Protein AF-A0A7K0C6Z6-F1 (afdb_monomer)

Foldseek 3Di:
DAPQPPDPDDADDDPDPDDGDRHNDPVSVVVVVVVVVVVVCCVVVVVVVVVVVCVVVDDPVVVVVVVVVVVVVVVVVVVVVVVVVVVVVVVVVVVVVVVVVVVVVVVVVVVVVVVVVVVVVVVVVVVVVVVVVVVVVVVVVVVVVVVVVVVVVVVVVVVVVVVVVVVVVVVVVVVVVVVVVVVVVVVVVVVVVVVVVVVVVVVVVVVVVVVVVVVVVVVVVVVVVVVVVVVVVVVVVVVVVVVVVVVVVVVVVVVVVVVVVVVVVVVVVVVVVVVVVVVVVVVVV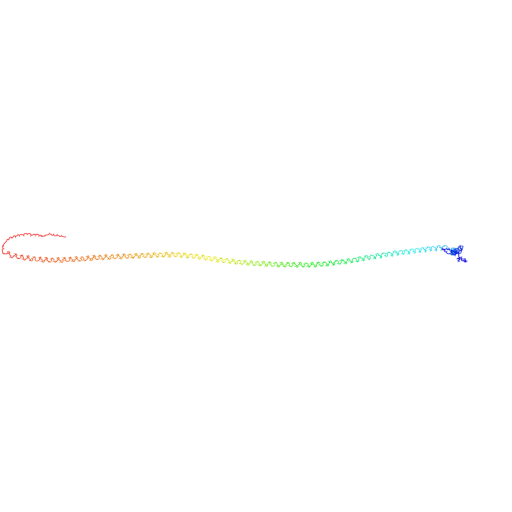VVVVVVVVVVVVVVVVVVVVVVVVVVVVVVVVVVVVVVVVPDDDDDDDDDDDDDDDDDDDD

Secondary structure (DSSP, 8-state):
--SSTT--PPPPP--SSSPPPSSSSHHHHHHHHHHHHHHHHHHHHHHHHHHHHHHTTS-HHHHHHHHHHHHHHHHHHHHHHHHHHHHHHHHHHHHHHHHHHHHHHHHHHHHHHHHHHHHHHHHHHHHHHHHHHHHHHHHHHHHHHHHHHHHHHHHHHHHHHHHHHHHHHHHHHHHHHHHHHHHHHHHHHHHHHHHHHHHHHHHHHHHHHHHHHHHHHHHHHHHHHHHHHHHHHHHHHHHHHHHHHHHHHHHHHHHHHHHHHHHHHHHHHHHHHHHHHHHHHHHHHHHHHHHHHHHHHHHHHHHHHHHHHHHHHHHHHHHHHHHHTTS-------------------

Sequence (346 aa):
MCALEGCALPLPQVEGRGRRPKYCSKAHADQASRDRRSADALTIEEPLARAEALARTLPLAAVADQLAQLREFLAAAQEGALGRVQRAEAETVAARQGAADAEARAEAADRARRQAEQAAADAVAARQAAQAEAERAIADAAQTRTDCAALIEVHQQVRDAAREAQAHAEAARDAKTAELREAHRAHAEETARHQAAADRQAERMEGLRAELTHMAAALSAAREALATAQGETRAERTRAQAAEQALEQTRRDEQSAVARADELSAQLAALQAAADRERSESAAALAAQQALRARLEEDLAAARADAAAQRERAARADAALAEAERAGTPAAEEGGSAREEDRNGQ

Organism: NCBI:txid2585200

Radius of gyration: 134.24 Å; Cα contacts (8 Å, |Δi|>4): 40; chains: 1; bounding box: 260×52×338 Å

Mean predicted aligned error: 19.53 Å

pLDDT: mean 82.76, std 17.35, range [28.94, 98.62]

Solvent-accessible surface area (backbone atoms only — not comparable to full-atom values): 19077 Å² total; per-residue (Å²): 94,22,74,37,90,93,44,84,48,65,44,69,88,74,93,71,100,65,86,79,72,59,36,52,43,70,70,44,46,52,47,49,50,47,53,48,49,50,52,54,42,50,71,48,48,53,58,46,52,52,48,52,59,46,59,76,73,49,65,73,67,62,56,55,52,50,51,50,51,50,51,50,49,51,49,52,50,49,52,52,48,49,55,48,50,54,47,53,50,51,51,49,50,51,51,52,50,52,48,53,54,49,50,54,50,49,54,50,50,51,50,50,49,54,50,51,54,50,53,50,52,52,51,50,51,50,50,52,52,52,49,56,49,51,54,48,52,51,50,52,52,53,48,50,51,52,53,51,50,52,53,50,49,53,51,48,53,53,52,50,53,50,50,51,52,48,52,51,50,51,52,52,51,52,50,51,52,50,52,50,53,49,52,51,50,53,50,53,51,50,52,51,50,51,51,55,50,51,51,56,50,50,54,50,52,50,50,53,50,52,50,50,53,51,52,52,51,52,52,50,52,50,52,51,52,50,53,49,52,51,51,50,52,49,52,51,50,52,50,50,53,52,51,52,52,51,51,54,49,49,51,50,52,49,52,51,50,49,53,50,49,52,50,52,50,51,50,50,51,51,50,49,56,48,51,52,46,51,51,50,51,51,51,49,51,50,50,51,50,52,51,50,49,54,49,52,53,50,54,53,52,50,53,52,52,53,56,49,54,51,51,56,52,50,57,54,51,57,57,56,54,72,67,58,76,80,74,76,90,84,86,83,86,88,84,84,89,83,87,89,88,88,79,89,90,136

Structure (mmCIF, N/CA/C/O backbone):
data_AF-A0A7K0C6Z6-F1
#
_entry.id   AF-A0A7K0C6Z6-F1
#
loop_
_atom_site.group_PDB
_atom_site.id
_atom_site.type_symbol
_atom_site.label_atom_id
_atom_site.label_alt_id
_atom_site.label_comp_id
_atom_site.label_asym_id
_atom_site.label_entity_id
_atom_site.label_seq_id
_atom_site.pdbx_PDB_ins_code
_atom_site.Cartn_x
_atom_site.Cartn_y
_atom_site.Cartn_z
_atom_site.occupancy
_atom_site.B_iso_or_equiv
_atom_site.auth_seq_id
_atom_site.auth_comp_id
_atom_site.auth_asym_id
_atom_site.auth_atom_id
_atom_site.pdbx_PDB_model_num
ATOM 1 N N . MET A 1 1 ? 123.933 15.733 -117.804 1.00 75.50 1 MET A N 1
ATOM 2 C CA . MET A 1 1 ? 123.878 15.824 -119.277 1.00 75.50 1 MET A CA 1
ATOM 3 C C . MET A 1 1 ? 122.704 16.706 -119.660 1.00 75.50 1 MET A C 1
ATOM 5 O O . MET A 1 1 ? 121.688 16.645 -118.972 1.00 75.50 1 MET A O 1
ATOM 9 N N . CYS A 1 2 ? 122.868 17.564 -120.667 1.00 81.75 2 CYS A N 1
ATOM 10 C CA . CYS A 1 2 ? 121.817 18.454 -121.166 1.00 81.75 2 CYS A CA 1
ATOM 11 C C . CYS A 1 2 ? 120.602 17.661 -121.683 1.00 81.75 2 CYS A C 1
ATOM 13 O O . CYS A 1 2 ? 120.774 16.683 -122.396 1.00 81.75 2 CYS A O 1
ATOM 15 N N . ALA A 1 3 ? 119.380 18.088 -121.349 1.00 80.00 3 ALA A N 1
ATOM 16 C CA . ALA A 1 3 ? 118.136 17.429 -121.764 1.00 80.00 3 ALA A CA 1
ATOM 17 C C . ALA A 1 3 ? 117.639 17.826 -123.173 1.00 80.00 3 ALA A C 1
ATOM 19 O O . ALA A 1 3 ? 116.485 17.565 -123.500 1.00 80.00 3 ALA A O 1
ATOM 20 N N . LEU A 1 4 ? 118.461 18.516 -123.972 1.00 82.88 4 LEU A N 1
ATOM 21 C CA . LEU A 1 4 ? 118.175 18.794 -125.384 1.00 82.88 4 LEU A CA 1
ATOM 22 C C . LEU A 1 4 ? 118.699 17.616 -126.212 1.00 82.88 4 LEU A C 1
ATOM 24 O O . LEU A 1 4 ? 119.863 17.239 -126.054 1.00 82.88 4 LEU A O 1
ATOM 28 N N . GLU A 1 5 ? 117.845 17.038 -127.054 1.00 78.25 5 GLU A N 1
ATOM 29 C CA . GLU A 1 5 ? 118.169 15.867 -127.871 1.00 78.25 5 GLU A CA 1
ATOM 30 C C . GLU A 1 5 ? 119.404 16.151 -128.752 1.00 78.25 5 GLU A C 1
ATOM 32 O O . GLU A 1 5 ? 119.512 17.211 -129.364 1.00 78.25 5 GLU A O 1
ATOM 37 N N . GLY A 1 6 ? 120.399 15.256 -128.732 1.00 79.44 6 GLY A N 1
ATOM 38 C CA . GLY A 1 6 ? 121.679 15.439 -129.436 1.00 79.44 6 GLY A CA 1
ATOM 39 C C . GLY A 1 6 ? 122.762 16.247 -128.697 1.00 79.44 6 GLY A C 1
ATOM 40 O O . GLY A 1 6 ? 123.885 16.338 -129.193 1.00 79.44 6 GLY A O 1
ATOM 41 N N . CYS A 1 7 ? 122.503 16.795 -127.500 1.00 80.94 7 CYS A N 1
ATOM 42 C CA . CYS A 1 7 ? 123.515 17.539 -126.739 1.00 80.94 7 CYS A CA 1
ATOM 43 C C . CYS A 1 7 ? 124.222 16.686 -125.666 1.00 80.94 7 CYS A C 1
ATOM 45 O O . CYS A 1 7 ? 123.647 16.354 -124.631 1.00 80.94 7 CYS A O 1
ATOM 47 N N . ALA A 1 8 ? 125.520 16.424 -125.858 1.00 80.19 8 ALA A N 1
ATOM 48 C CA . ALA A 1 8 ? 126.353 15.665 -124.917 1.00 80.19 8 ALA A CA 1
ATOM 49 C C . ALA A 1 8 ? 127.045 16.518 -123.826 1.00 80.19 8 ALA A C 1
ATOM 51 O O . ALA A 1 8 ? 127.871 16.005 -123.073 1.00 80.19 8 ALA A O 1
ATOM 52 N N . LEU A 1 9 ? 126.743 17.818 -123.721 1.00 77.38 9 LEU A N 1
ATOM 53 C CA . LEU A 1 9 ? 127.435 18.705 -122.778 1.00 77.38 9 LEU A CA 1
ATOM 54 C C . LEU A 1 9 ? 126.974 18.488 -121.318 1.00 77.38 9 LEU A C 1
ATOM 56 O O . LEU A 1 9 ? 125.776 18.284 -121.054 1.00 77.38 9 LEU A O 1
ATOM 60 N N . PRO A 1 10 ? 127.903 18.552 -120.341 1.00 75.12 10 PRO A N 1
ATOM 61 C CA . PRO A 1 10 ? 127.574 18.447 -118.923 1.00 75.12 10 PRO A CA 1
ATOM 62 C C . PRO A 1 10 ? 126.740 19.649 -118.446 1.00 75.12 10 PRO A C 1
ATOM 64 O O . PRO A 1 10 ? 126.790 20.739 -119.012 1.00 75.12 10 PRO A O 1
ATOM 67 N N . LEU A 1 11 ? 125.923 19.434 -117.408 1.00 78.69 11 LEU A N 1
ATOM 68 C CA . LEU A 1 11 ? 125.076 20.485 -116.829 1.00 78.69 11 LEU A CA 1
ATOM 69 C C . LEU A 1 11 ? 125.928 21.411 -115.944 1.00 78.69 11 LEU A C 1
ATOM 71 O O . LEU A 1 11 ? 126.798 20.894 -115.240 1.00 78.69 11 LEU A O 1
ATOM 75 N N . PRO A 1 12 ? 125.677 22.734 -115.928 1.00 76.44 12 PRO A N 1
ATOM 76 C CA . PRO A 1 12 ? 126.400 23.657 -115.060 1.00 76.44 12 PRO A CA 1
ATOM 77 C C . PRO A 1 12 ? 126.184 23.283 -113.589 1.00 76.44 12 PRO A C 1
ATOM 79 O O . PRO A 1 12 ? 125.060 22.993 -113.170 1.00 76.44 12 PRO A O 1
ATOM 82 N N . GLN A 1 13 ? 127.271 23.264 -112.815 1.00 76.56 13 GLN A N 1
ATOM 83 C CA . GLN A 1 13 ? 127.221 23.021 -111.374 1.00 76.56 13 GLN A CA 1
ATOM 84 C C . GLN A 1 13 ? 126.654 24.265 -110.679 1.00 76.56 13 GLN A C 1
ATOM 86 O O . GLN A 1 13 ? 127.142 25.370 -110.895 1.00 76.56 13 GLN A O 1
ATOM 91 N N . VAL A 1 14 ? 125.593 24.092 -109.885 1.00 70.62 14 VAL A N 1
ATOM 92 C CA . VAL A 1 14 ? 124.924 25.183 -109.160 1.00 70.62 14 VAL A CA 1
ATOM 93 C C . VAL A 1 14 ? 124.960 24.858 -107.669 1.00 70.62 14 VAL A C 1
ATOM 95 O O . VAL A 1 14 ? 124.361 23.869 -107.241 1.00 70.62 14 VAL A O 1
ATOM 98 N N . GLU A 1 15 ? 125.672 25.672 -106.892 1.00 64.44 15 GLU A N 1
ATOM 99 C CA . GLU A 1 15 ? 125.768 25.568 -105.434 1.00 64.44 15 GLU A CA 1
ATOM 100 C C . GLU A 1 15 ? 124.628 26.370 -104.781 1.00 64.44 15 GLU A C 1
ATOM 102 O O . GLU A 1 15 ? 124.581 27.594 -104.865 1.00 64.44 15 GLU A O 1
ATOM 107 N N . GLY A 1 16 ? 123.657 25.677 -104.173 1.00 63.97 16 GLY A N 1
ATOM 108 C CA . GLY A 1 16 ? 122.524 26.296 -103.470 1.00 63.97 16 GLY A CA 1
ATOM 109 C C . GLY A 1 16 ? 121.241 25.451 -103.479 1.00 63.97 16 GLY A C 1
ATOM 110 O O . GLY A 1 16 ? 121.070 24.556 -104.310 1.00 63.97 16 GLY A O 1
ATOM 111 N N . ARG A 1 17 ? 120.310 25.719 -102.544 1.00 52.41 17 ARG A N 1
ATOM 112 C CA . ARG A 1 17 ? 118.981 25.071 -102.506 1.00 52.41 17 ARG A CA 1
ATOM 113 C C . ARG A 1 17 ? 118.086 25.648 -103.603 1.00 52.41 17 ARG A C 1
ATOM 115 O O . ARG A 1 17 ? 117.431 26.666 -103.417 1.00 52.41 17 ARG A O 1
ATOM 122 N N . GLY A 1 18 ? 118.041 24.957 -104.736 1.00 65.31 18 GLY A N 1
ATOM 123 C CA . GLY A 1 18 ? 117.163 25.257 -105.862 1.00 65.31 18 GLY A CA 1
ATOM 124 C C . GLY A 1 18 ? 117.018 24.058 -106.799 1.00 65.31 18 GLY A C 1
ATOM 125 O O . GLY A 1 18 ? 117.732 23.059 -106.685 1.00 65.31 18 GLY A O 1
ATOM 126 N N . ARG A 1 19 ? 116.060 24.128 -107.728 1.00 66.69 19 ARG A N 1
ATOM 127 C CA . ARG A 1 19 ? 115.817 23.063 -108.713 1.00 66.69 19 ARG A CA 1
ATOM 128 C C . ARG A 1 19 ? 117.039 22.944 -109.640 1.00 66.69 19 ARG A C 1
ATOM 130 O O . ARG A 1 19 ? 117.384 23.911 -110.311 1.00 66.69 19 ARG A O 1
ATOM 137 N N . ARG A 1 20 ? 117.681 21.767 -109.691 1.00 73.69 20 ARG A N 1
ATOM 138 C CA . ARG A 1 20 ? 118.858 21.515 -110.551 1.00 73.69 20 ARG A CA 1
ATOM 139 C C . ARG A 1 20 ? 118.537 21.808 -112.034 1.00 73.69 20 ARG A C 1
ATOM 141 O O . ARG A 1 20 ? 117.475 21.375 -112.500 1.00 73.69 20 ARG A O 1
ATOM 148 N N . PRO A 1 21 ? 119.414 22.512 -112.779 1.00 77.50 21 PRO A N 1
ATOM 149 C CA . PRO A 1 21 ? 119.147 22.902 -114.163 1.00 77.50 21 PRO A CA 1
ATOM 150 C C . PRO A 1 21 ? 119.105 21.685 -115.096 1.00 77.50 21 PRO A C 1
ATOM 152 O O . PRO A 1 21 ? 119.918 20.774 -114.974 1.00 77.50 21 PRO A O 1
ATOM 155 N N . LY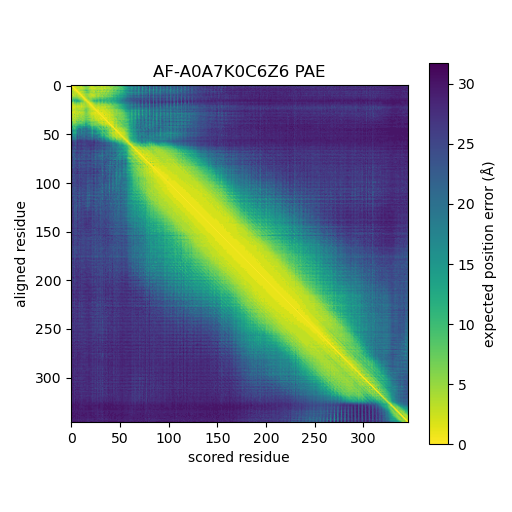S A 1 22 ? 118.151 21.673 -116.038 1.00 81.06 22 LYS A N 1
ATOM 156 C CA . LYS A 1 22 ? 117.965 20.583 -117.021 1.00 81.06 22 LYS A CA 1
ATOM 157 C C . LYS A 1 22 ? 118.766 20.756 -118.319 1.00 81.06 22 LYS A C 1
ATOM 159 O O . LYS A 1 22 ? 118.923 19.787 -119.053 1.00 81.06 22 LYS A O 1
ATOM 164 N N . TYR A 1 23 ? 119.268 21.953 -118.615 1.00 85.31 23 TYR A N 1
ATOM 165 C CA . TYR A 1 23 ? 119.955 22.271 -119.873 1.00 85.31 23 TYR A CA 1
ATOM 166 C C . TYR A 1 23 ? 121.317 22.914 -119.592 1.00 85.31 23 TYR A C 1
ATOM 168 O O . TYR A 1 23 ? 121.471 23.588 -118.574 1.00 85.31 23 TYR A O 1
ATOM 176 N N . CYS A 1 24 ? 122.310 22.689 -120.461 1.00 81.81 24 CYS A N 1
ATOM 177 C CA . CYS A 1 24 ? 123.680 23.170 -120.233 1.00 81.81 24 CYS A CA 1
ATOM 178 C C . CYS A 1 24 ? 123.850 24.684 -120.454 1.00 81.81 24 CYS A C 1
ATOM 180 O O . CYS A 1 24 ? 124.802 25.274 -119.958 1.00 81.81 24 CYS A O 1
ATOM 182 N N . SER A 1 25 ? 122.922 25.321 -121.169 1.00 79.50 25 SER A N 1
ATOM 183 C CA . SER A 1 25 ? 122.885 26.767 -121.388 1.00 79.50 25 SER A CA 1
ATOM 184 C C . SER A 1 25 ? 121.441 27.239 -121.568 1.00 79.50 25 SER A C 1
ATOM 186 O O . SER A 1 25 ? 120.548 26.447 -121.888 1.00 79.50 25 SER A O 1
ATOM 188 N N . LYS A 1 26 ? 121.205 28.546 -121.395 1.00 80.06 26 LYS A N 1
ATOM 189 C CA . LYS A 1 26 ? 119.903 29.169 -121.682 1.00 80.06 26 LYS A CA 1
ATOM 190 C C . LYS A 1 26 ? 119.482 28.941 -123.138 1.00 80.06 26 LYS A C 1
ATOM 192 O O . LYS A 1 26 ? 118.330 28.610 -123.379 1.00 80.06 26 LYS A O 1
ATOM 197 N N . ALA A 1 27 ? 120.429 29.003 -124.077 1.00 80.56 27 ALA A N 1
ATOM 198 C CA . ALA A 1 27 ? 120.167 28.737 -125.489 1.00 80.56 27 ALA A CA 1
ATOM 199 C C . ALA A 1 27 ? 119.571 27.336 -125.722 1.00 80.56 27 ALA A C 1
ATOM 201 O O . ALA A 1 27 ? 118.648 27.192 -126.514 1.00 80.56 27 ALA A O 1
ATOM 202 N N . HIS A 1 28 ? 120.024 26.311 -124.991 1.00 83.88 28 HIS A N 1
ATOM 203 C CA . HIS A 1 28 ? 119.464 24.958 -125.116 1.00 83.88 28 HIS A CA 1
ATOM 204 C C . HIS A 1 28 ? 118.109 24.795 -124.422 1.00 83.88 28 HIS A C 1
ATOM 206 O O . HIS A 1 28 ? 117.277 24.022 -124.890 1.00 83.88 28 HIS A O 1
ATOM 212 N N . ALA A 1 29 ? 117.860 25.525 -123.332 1.00 80.81 29 ALA A N 1
ATOM 213 C CA . ALA A 1 29 ? 116.530 25.578 -122.730 1.00 80.81 29 ALA A CA 1
ATOM 214 C C . ALA A 1 29 ? 115.521 26.258 -123.671 1.00 80.81 29 ALA A C 1
ATOM 216 O O . ALA A 1 29 ? 114.402 25.770 -123.832 1.00 80.81 29 ALA A O 1
ATOM 217 N N . ASP A 1 30 ? 115.942 27.342 -124.326 1.00 82.50 30 ASP A N 1
ATOM 218 C CA . ASP A 1 30 ? 115.135 28.068 -125.303 1.00 82.50 30 ASP A CA 1
ATOM 219 C C . ASP A 1 30 ? 114.899 27.221 -126.560 1.00 82.50 30 ASP A C 1
ATOM 221 O O . ASP A 1 30 ? 113.768 27.176 -127.038 1.00 82.50 30 ASP A O 1
ATOM 225 N N . GLN A 1 31 ? 115.902 26.475 -127.041 1.00 82.56 31 GLN A N 1
ATOM 226 C CA . GLN A 1 31 ? 115.730 25.539 -128.155 1.00 82.56 31 GLN A CA 1
ATOM 227 C C . GLN A 1 31 ? 114.771 24.398 -127.793 1.00 82.56 31 GLN A C 1
ATOM 229 O O . GLN A 1 31 ? 113.798 24.196 -128.499 1.00 82.56 31 GLN A O 1
ATOM 234 N N . ALA A 1 32 ? 114.925 23.746 -126.636 1.00 81.25 32 ALA A N 1
ATOM 235 C CA . ALA A 1 32 ? 114.002 22.685 -126.210 1.00 81.25 32 ALA A CA 1
ATOM 236 C C . ALA A 1 32 ? 112.569 23.196 -125.963 1.00 81.25 32 ALA A C 1
ATOM 238 O O . ALA A 1 32 ? 111.599 22.442 -126.043 1.00 81.25 32 ALA A O 1
ATOM 239 N N . SER A 1 33 ? 112.426 24.473 -125.604 1.00 78.25 33 SER A N 1
ATOM 240 C CA . SER A 1 33 ? 111.134 25.152 -125.491 1.00 78.25 33 SER A CA 1
ATOM 241 C C . SER A 1 33 ? 110.551 25.498 -126.862 1.00 78.25 33 SER A C 1
ATOM 243 O O . SER A 1 33 ? 109.333 25.469 -127.021 1.00 78.25 33 SER A O 1
ATOM 245 N N . ARG A 1 34 ? 111.390 25.829 -127.851 1.00 79.25 34 ARG A N 1
ATOM 246 C CA . ARG A 1 34 ? 110.973 26.001 -129.248 1.00 79.25 34 ARG A CA 1
ATOM 247 C C . ARG A 1 34 ? 110.570 24.670 -129.865 1.00 79.25 34 ARG A C 1
ATOM 249 O O . ARG A 1 34 ? 109.507 24.634 -130.455 1.00 79.25 34 ARG A O 1
ATOM 256 N N . ASP A 1 35 ? 111.324 23.601 -129.633 1.00 80.44 35 ASP A N 1
ATOM 257 C CA . ASP A 1 35 ? 111.023 22.261 -130.148 1.00 80.44 35 ASP A CA 1
ATOM 258 C C . ASP A 1 35 ? 109.740 21.696 -129.526 1.00 80.44 35 ASP A C 1
ATOM 260 O O . ASP A 1 35 ? 108.919 21.099 -130.211 1.00 80.44 35 ASP A O 1
ATOM 264 N N . ARG A 1 36 ? 109.499 21.947 -128.230 1.00 74.88 36 ARG A N 1
ATOM 265 C CA . ARG A 1 36 ? 108.203 21.615 -127.621 1.00 74.88 36 ARG A CA 1
ATOM 266 C C . ARG A 1 36 ? 107.068 22.462 -128.168 1.00 74.88 36 ARG A C 1
ATOM 268 O O . ARG A 1 36 ? 106.011 21.923 -128.444 1.00 74.88 36 ARG A O 1
ATOM 275 N N . ARG A 1 37 ? 107.283 23.764 -128.367 1.00 74.38 37 ARG A N 1
ATOM 276 C CA . ARG A 1 37 ? 106.260 24.630 -128.963 1.00 74.38 37 ARG A CA 1
ATOM 277 C C . ARG A 1 37 ? 106.000 24.306 -130.430 1.00 74.38 37 ARG A C 1
ATOM 279 O O . ARG A 1 37 ? 104.863 24.452 -130.843 1.00 74.38 37 ARG A O 1
ATOM 286 N N . SER A 1 38 ? 106.990 23.857 -131.199 1.00 76.19 38 SER A N 1
ATOM 287 C CA . SER A 1 38 ? 106.792 23.405 -132.577 1.00 76.19 38 SER A CA 1
ATOM 288 C C . SER A 1 38 ? 106.139 22.026 -132.630 1.00 76.19 38 SER A C 1
ATOM 290 O O . SER A 1 38 ? 105.290 21.812 -133.483 1.00 76.19 38 SER A O 1
ATOM 292 N N . ALA A 1 39 ? 106.448 21.118 -131.699 1.00 71.00 39 ALA A N 1
ATOM 293 C CA . ALA A 1 39 ? 105.741 19.845 -131.568 1.00 71.00 39 ALA A CA 1
ATOM 294 C C . ALA A 1 39 ? 104.279 20.045 -131.128 1.00 71.00 39 ALA A C 1
ATOM 296 O O . ALA A 1 39 ? 103.372 19.487 -131.742 1.00 71.00 39 ALA A O 1
ATOM 297 N N . ASP A 1 40 ? 104.024 20.899 -130.134 1.00 67.19 40 ASP A N 1
ATOM 298 C CA . ASP A 1 40 ? 102.668 21.272 -129.711 1.00 67.19 40 ASP A CA 1
ATOM 299 C C . ASP A 1 40 ? 101.932 22.026 -130.832 1.00 67.19 40 ASP A C 1
ATOM 301 O O . ASP A 1 40 ? 100.751 21.774 -131.065 1.00 67.19 40 ASP A O 1
ATOM 305 N N . ALA A 1 41 ? 102.629 22.888 -131.587 1.00 66.69 41 ALA A N 1
ATOM 306 C CA . ALA A 1 41 ? 102.075 23.540 -132.770 1.00 66.69 41 ALA A CA 1
ATOM 307 C C . ALA A 1 41 ? 101.733 22.521 -133.857 1.00 66.69 41 ALA A C 1
ATOM 309 O O . ALA A 1 41 ? 100.634 22.591 -134.369 1.00 66.69 41 ALA A O 1
ATOM 310 N N . LEU A 1 42 ? 102.566 21.519 -134.150 1.00 67.94 42 LEU A N 1
ATOM 311 C CA . LEU A 1 42 ? 102.238 20.461 -135.119 1.00 67.94 42 LEU A CA 1
ATOM 312 C C . LEU A 1 42 ? 101.058 19.589 -134.660 1.00 67.94 42 LEU A C 1
ATOM 314 O O . LEU A 1 42 ? 100.232 19.191 -135.478 1.00 67.94 42 LEU A O 1
ATOM 318 N N . THR A 1 43 ? 100.914 19.375 -133.350 1.00 67.25 43 THR A N 1
ATOM 319 C CA . THR A 1 43 ? 99.773 18.647 -132.763 1.00 67.25 43 THR A CA 1
ATOM 320 C C . THR A 1 43 ? 98.450 19.415 -132.923 1.00 67.25 43 THR A C 1
ATOM 322 O O . THR A 1 43 ? 97.377 18.827 -132.804 1.00 67.25 43 THR A O 1
ATOM 325 N N . ILE A 1 44 ? 98.511 20.719 -133.218 1.00 65.62 44 ILE A N 1
ATOM 326 C CA . ILE A 1 44 ? 97.360 21.617 -133.386 1.00 65.62 44 ILE A CA 1
ATOM 327 C C . ILE A 1 44 ? 97.181 22.034 -134.861 1.00 65.62 44 ILE A C 1
ATOM 329 O O . ILE A 1 44 ? 96.064 22.011 -135.369 1.00 65.62 44 ILE A O 1
ATOM 333 N N . GLU A 1 45 ? 98.260 22.349 -135.577 1.00 68.00 45 GLU A N 1
ATOM 334 C CA . GLU A 1 45 ? 98.300 22.793 -136.974 1.00 68.00 45 GLU A CA 1
ATOM 335 C C . GLU A 1 45 ? 97.980 21.665 -137.955 1.00 68.00 45 GLU A C 1
ATOM 337 O O . GLU A 1 45 ? 97.283 21.917 -138.930 1.00 68.00 45 GLU A O 1
ATOM 342 N N . GLU A 1 46 ? 98.402 20.418 -137.711 1.00 63.81 46 GLU A N 1
ATOM 343 C CA . GLU A 1 46 ? 98.031 19.295 -138.583 1.00 63.81 46 GLU A CA 1
ATOM 344 C C . GLU A 1 46 ? 96.518 18.977 -138.524 1.00 63.81 46 GLU A C 1
ATOM 346 O O . GLU A 1 46 ? 95.896 18.846 -139.588 1.00 63.81 46 GLU A O 1
ATOM 351 N N . PRO A 1 47 ? 95.860 18.921 -137.343 1.00 65.56 47 PRO A N 1
ATOM 352 C CA . PRO A 1 47 ? 94.405 18.817 -137.292 1.00 65.56 47 PRO A CA 1
ATOM 353 C C . PRO A 1 47 ? 93.689 20.089 -137.763 1.00 65.56 47 PRO A C 1
ATOM 355 O O . PRO A 1 47 ? 92.621 19.958 -138.355 1.00 65.56 47 PRO A O 1
ATOM 358 N N . LEU A 1 48 ? 94.256 21.292 -137.595 1.00 66.19 48 LEU A N 1
ATOM 359 C CA . LEU A 1 48 ? 93.677 22.524 -138.152 1.00 66.19 48 LEU A CA 1
ATOM 360 C C . LEU A 1 48 ? 93.782 22.588 -139.678 1.00 66.19 48 LEU A C 1
ATOM 362 O O . LEU A 1 48 ? 92.794 22.930 -140.312 1.00 66.19 48 LEU A O 1
ATOM 366 N N . ALA A 1 49 ? 94.894 22.177 -140.290 1.00 67.12 49 ALA A N 1
ATOM 367 C CA . ALA A 1 49 ? 95.040 22.098 -141.744 1.00 67.12 49 ALA A CA 1
ATOM 368 C C . ALA A 1 49 ? 94.143 21.002 -142.347 1.00 67.12 49 ALA A C 1
ATOM 370 O O . ALA A 1 49 ? 93.553 21.204 -143.411 1.00 67.12 49 ALA A O 1
ATOM 371 N N . ARG A 1 50 ? 93.957 19.866 -141.650 1.00 63.72 50 ARG A N 1
ATOM 372 C CA . ARG A 1 50 ? 92.934 18.865 -142.012 1.00 63.72 50 ARG A CA 1
ATOM 373 C C . ARG A 1 50 ? 91.514 19.407 -141.849 1.00 63.72 50 ARG A C 1
ATOM 375 O O . ARG A 1 50 ? 90.697 19.173 -142.734 1.00 63.72 50 ARG A O 1
ATOM 382 N N . ALA A 1 51 ? 91.218 20.142 -140.777 1.00 62.62 51 ALA A N 1
ATOM 383 C CA . ALA A 1 51 ? 89.918 20.777 -140.565 1.00 62.62 51 ALA A CA 1
ATOM 384 C C . ALA A 1 51 ? 89.645 21.889 -141.592 1.00 62.62 51 ALA A C 1
ATOM 386 O O . ALA A 1 51 ? 88.513 22.020 -142.039 1.00 62.62 51 ALA A O 1
ATOM 387 N N . GLU A 1 52 ? 90.662 22.634 -142.035 1.00 66.75 52 GLU A N 1
ATOM 388 C CA . GLU A 1 52 ? 90.545 23.683 -143.054 1.00 66.75 52 GLU A CA 1
ATOM 389 C C . GLU A 1 52 ? 90.393 23.094 -144.470 1.00 66.75 52 GLU A C 1
ATOM 391 O O . GLU A 1 52 ? 89.593 23.587 -145.268 1.00 66.75 52 GLU A O 1
ATOM 396 N N . ALA A 1 53 ? 91.076 21.983 -144.772 1.00 62.03 53 ALA A N 1
ATOM 397 C CA . ALA A 1 53 ? 90.883 21.222 -146.010 1.00 62.03 53 ALA A CA 1
ATOM 398 C C . ALA A 1 53 ? 89.492 20.553 -146.081 1.00 62.03 53 ALA A C 1
ATOM 400 O O . ALA A 1 53 ? 88.866 20.544 -147.145 1.00 62.03 53 ALA A O 1
ATOM 401 N N . LEU A 1 54 ? 88.968 20.064 -144.948 1.00 59.72 54 LEU A N 1
ATOM 402 C CA . LEU A 1 54 ? 87.586 19.582 -144.821 1.00 59.72 54 LEU A CA 1
ATOM 403 C C . LEU A 1 54 ? 86.570 20.736 -144.879 1.00 59.72 54 LEU A C 1
ATOM 405 O O . LEU A 1 54 ? 85.562 20.618 -145.566 1.00 59.72 54 LEU A O 1
ATOM 409 N N . ALA A 1 55 ? 86.844 21.891 -144.264 1.00 59.19 55 ALA A N 1
ATOM 410 C CA . ALA A 1 55 ? 85.955 23.058 -144.293 1.00 59.19 55 ALA A CA 1
ATOM 411 C C . ALA A 1 55 ? 85.804 23.683 -145.694 1.00 59.19 55 ALA A C 1
ATOM 413 O O . ALA A 1 55 ? 84.761 24.260 -145.988 1.00 59.19 55 ALA A O 1
ATOM 414 N N . ARG A 1 56 ? 86.798 23.537 -146.585 1.00 60.56 56 ARG A N 1
ATOM 415 C CA . ARG A 1 56 ? 86.709 23.979 -147.996 1.00 60.56 56 ARG A CA 1
ATOM 416 C C . ARG A 1 56 ? 85.950 23.009 -148.908 1.00 60.56 56 ARG A C 1
ATOM 418 O O . ARG A 1 56 ? 85.603 23.382 -150.024 1.00 60.56 56 ARG A O 1
ATOM 425 N N . THR A 1 57 ? 85.698 21.782 -148.455 1.00 59.19 57 THR A N 1
ATOM 426 C CA . THR A 1 57 ? 85.027 20.722 -149.232 1.00 59.19 57 THR A CA 1
ATOM 427 C C . THR A 1 57 ? 83.700 20.266 -148.619 1.00 59.19 57 THR A C 1
ATOM 429 O O . THR A 1 57 ? 82.984 19.470 -149.226 1.00 59.19 57 THR A O 1
ATOM 432 N N . LEU A 1 58 ? 83.326 20.814 -147.458 1.00 52.03 58 LEU A N 1
ATOM 433 C CA . LEU A 1 58 ? 82.063 20.542 -146.782 1.00 52.03 58 LEU A CA 1
ATOM 434 C C . LEU A 1 58 ? 80.989 21.574 -147.168 1.00 52.03 58 LEU A C 1
ATOM 436 O O . LEU A 1 58 ? 81.217 22.781 -147.059 1.00 52.03 58 LEU A O 1
ATOM 440 N N . PRO A 1 59 ? 79.787 21.134 -147.575 1.00 57.75 59 PRO A N 1
ATOM 441 C CA . PRO A 1 59 ? 78.672 22.035 -147.828 1.00 57.75 59 PRO A CA 1
ATOM 442 C C . PRO A 1 59 ? 78.237 22.692 -146.508 1.00 57.75 59 PRO A C 1
ATOM 444 O O . PRO A 1 59 ? 77.759 22.018 -145.599 1.00 57.75 59 PRO A O 1
ATOM 447 N N . LEU A 1 60 ? 78.382 24.019 -146.412 1.00 56.88 60 LEU A N 1
ATOM 448 C CA . LEU A 1 60 ? 78.110 24.858 -145.227 1.00 56.88 60 LEU A CA 1
ATOM 449 C C . LEU A 1 60 ? 76.694 24.706 -144.623 1.00 56.88 60 LEU A C 1
ATOM 451 O O . LEU A 1 60 ? 76.482 25.093 -143.477 1.00 56.88 60 LEU A O 1
ATOM 455 N N . ALA A 1 61 ? 75.747 24.098 -145.344 1.00 58.47 61 ALA A N 1
ATOM 456 C CA . ALA A 1 61 ? 74.431 23.727 -144.816 1.00 58.47 61 ALA A CA 1
ATOM 457 C C . ALA A 1 61 ? 74.491 22.544 -143.822 1.00 58.47 61 ALA A C 1
ATOM 459 O O . ALA A 1 61 ? 73.818 22.570 -142.798 1.00 58.47 61 ALA A O 1
ATOM 460 N N . ALA A 1 62 ? 75.360 21.550 -144.053 1.00 56.50 62 ALA A N 1
ATOM 461 C CA . ALA A 1 62 ? 75.445 20.342 -143.224 1.00 56.50 62 ALA A CA 1
ATOM 462 C C . ALA A 1 62 ? 76.086 20.588 -141.842 1.00 56.50 62 ALA A C 1
ATOM 464 O O . ALA A 1 62 ? 75.817 19.861 -140.889 1.00 56.50 62 ALA A O 1
ATOM 465 N N . VAL A 1 63 ? 76.916 21.629 -141.712 1.00 60.06 63 VAL A N 1
ATOM 466 C CA . VAL A 1 63 ? 77.588 21.991 -140.448 1.00 60.06 63 VAL A CA 1
ATOM 467 C C . VAL A 1 63 ? 76.697 22.873 -139.565 1.00 60.06 63 VAL A C 1
ATOM 469 O O . VAL A 1 63 ? 76.728 22.749 -138.340 1.00 60.06 63 VAL A O 1
ATOM 472 N N . ALA A 1 64 ? 75.861 23.727 -140.166 1.00 64.50 64 ALA A N 1
ATOM 473 C CA . ALA A 1 64 ? 74.834 24.472 -139.438 1.00 64.50 64 ALA A CA 1
ATOM 474 C C . ALA A 1 64 ? 73.788 23.522 -138.828 1.00 64.50 64 ALA A C 1
ATOM 476 O O . ALA A 1 64 ? 73.448 23.675 -137.654 1.00 64.50 64 ALA A O 1
ATOM 477 N N . ASP A 1 65 ? 73.377 22.493 -139.577 1.00 64.69 65 ASP A N 1
ATOM 478 C CA . ASP A 1 65 ? 72.482 21.441 -139.082 1.00 64.69 65 ASP A CA 1
ATOM 479 C C . ASP A 1 65 ? 73.120 20.623 -137.950 1.00 64.69 65 ASP A C 1
ATOM 481 O O . ASP A 1 65 ? 72.476 20.371 -136.936 1.00 64.69 65 ASP A O 1
ATOM 485 N N . GLN A 1 66 ? 74.404 20.264 -138.048 1.00 67.00 66 GLN A N 1
ATOM 486 C CA . GLN A 1 66 ? 75.104 19.539 -136.977 1.00 67.00 66 GLN A CA 1
ATOM 487 C C . GLN A 1 66 ? 75.299 20.375 -135.701 1.00 67.00 66 GLN A C 1
ATOM 489 O O . GLN A 1 66 ? 75.196 19.844 -134.595 1.00 67.00 66 GLN A O 1
ATOM 494 N N . LEU A 1 67 ? 75.549 21.684 -135.816 1.00 72.62 67 LEU A N 1
ATOM 495 C CA . LEU A 1 67 ? 75.610 22.585 -134.659 1.00 72.62 67 LEU A CA 1
ATOM 496 C C . LEU A 1 67 ? 74.229 22.834 -134.046 1.00 72.62 67 LEU A C 1
ATOM 498 O O . LEU A 1 67 ? 74.126 22.932 -132.823 1.00 72.62 67 LEU A O 1
ATOM 502 N N . ALA A 1 68 ? 73.175 22.915 -134.861 1.00 72.50 68 ALA A N 1
ATOM 503 C CA . ALA A 1 68 ? 71.800 22.960 -134.376 1.00 72.50 68 ALA A CA 1
ATOM 504 C C . ALA A 1 68 ? 71.455 21.672 -133.611 1.00 72.50 68 ALA A C 1
ATOM 506 O O . ALA A 1 68 ? 71.006 21.762 -132.473 1.00 72.50 68 ALA A O 1
ATOM 507 N N . GLN A 1 69 ? 71.800 20.501 -134.158 1.00 73.94 69 GLN A N 1
ATOM 508 C CA . GLN A 1 69 ? 71.639 19.199 -133.500 1.00 73.94 69 GLN A CA 1
ATOM 509 C C . GLN A 1 69 ? 72.446 19.086 -132.200 1.00 73.94 69 GLN A C 1
ATOM 511 O O . GLN A 1 69 ? 71.946 18.555 -131.215 1.00 73.94 69 GLN A O 1
ATOM 516 N N . LEU A 1 70 ? 73.677 19.606 -132.145 1.00 76.75 70 LEU A N 1
ATOM 517 C CA . LEU A 1 70 ? 74.473 19.633 -130.910 1.00 76.75 70 LEU A CA 1
ATOM 518 C C . LEU A 1 70 ? 73.888 20.581 -129.860 1.00 76.75 70 LEU A C 1
ATOM 520 O O . LEU A 1 70 ? 73.891 20.251 -128.677 1.00 76.75 70 LEU A O 1
ATOM 524 N N . ARG A 1 71 ? 73.377 21.749 -130.266 1.00 80.19 71 ARG A N 1
ATOM 525 C CA . ARG A 1 71 ? 72.691 22.680 -129.355 1.00 80.19 71 ARG A CA 1
ATOM 526 C C . ARG A 1 71 ? 71.383 22.088 -128.846 1.00 80.19 71 ARG A C 1
ATOM 528 O O . ARG A 1 71 ? 71.099 22.230 -127.665 1.00 80.19 71 ARG A O 1
ATOM 535 N N . GLU A 1 72 ? 70.640 21.397 -129.700 1.00 77.50 72 GLU A N 1
ATOM 536 C CA . GLU A 1 72 ? 69.418 20.679 -129.344 1.00 77.50 72 GLU A CA 1
ATOM 537 C C . GLU A 1 72 ? 69.719 19.497 -128.414 1.00 77.50 72 GLU A C 1
ATOM 539 O O . GLU A 1 72 ? 69.063 19.341 -127.391 1.00 77.50 72 GLU A O 1
ATOM 544 N N . PHE A 1 73 ? 70.785 18.736 -128.674 1.00 80.62 73 PHE A N 1
ATOM 545 C CA . PHE A 1 73 ? 71.254 17.668 -127.791 1.00 80.62 73 PHE A CA 1
ATOM 546 C C . PHE A 1 73 ? 71.715 18.198 -126.430 1.00 80.62 73 PHE A C 1
ATOM 548 O O . PHE A 1 73 ? 71.370 17.628 -125.399 1.00 80.62 73 PHE A O 1
ATOM 555 N N . LEU A 1 74 ? 72.475 19.297 -126.398 1.00 80.19 74 LEU A N 1
ATOM 556 C CA . LEU A 1 74 ? 72.916 19.926 -125.152 1.00 80.19 74 LEU A CA 1
ATOM 557 C C . LEU A 1 74 ? 71.744 20.544 -124.382 1.00 80.19 74 LEU A C 1
ATOM 559 O O . LEU A 1 74 ? 71.705 20.412 -123.162 1.00 80.19 74 LEU A O 1
ATOM 563 N N . ALA A 1 75 ? 70.776 21.154 -125.070 1.00 78.62 75 ALA A N 1
ATOM 564 C CA . ALA A 1 75 ? 69.540 21.641 -124.464 1.00 78.62 75 ALA A CA 1
ATOM 565 C C . ALA A 1 75 ? 68.710 20.483 -123.890 1.00 78.62 75 ALA A C 1
ATOM 567 O O . ALA A 1 75 ? 68.330 20.544 -122.726 1.00 78.62 75 ALA A O 1
ATOM 568 N N . ALA A 1 76 ? 68.534 19.386 -124.633 1.00 77.75 76 ALA A N 1
ATOM 569 C CA . ALA A 1 76 ? 67.853 18.180 -124.164 1.00 77.75 76 ALA A CA 1
ATOM 570 C C . ALA A 1 76 ? 68.597 17.501 -122.997 1.00 77.75 76 ALA A C 1
ATOM 572 O O . ALA A 1 76 ? 67.977 16.996 -122.060 1.00 77.75 76 ALA A O 1
ATOM 573 N N . ALA A 1 77 ? 69.933 17.511 -123.002 1.00 79.50 77 ALA A N 1
ATOM 574 C CA . ALA A 1 77 ? 70.750 16.995 -121.906 1.00 79.50 77 ALA A CA 1
ATOM 575 C C . ALA A 1 77 ? 70.664 17.886 -120.657 1.00 79.50 77 ALA A C 1
ATOM 577 O O . ALA A 1 77 ? 70.580 17.360 -119.544 1.00 79.50 77 ALA A O 1
ATOM 578 N N . GLN A 1 78 ? 70.658 19.211 -120.831 1.00 84.88 78 GLN A N 1
ATOM 579 C CA . GLN A 1 78 ? 70.471 20.190 -119.761 1.00 84.88 78 GLN A CA 1
ATOM 580 C C . GLN A 1 78 ? 69.062 20.091 -119.170 1.00 84.88 78 GLN A C 1
ATOM 582 O O . GLN A 1 78 ? 68.926 20.007 -117.954 1.00 84.88 78 GLN A O 1
ATOM 587 N N . GLU A 1 79 ? 68.027 20.022 -120.003 1.00 83.50 79 GLU A N 1
ATOM 588 C CA . GLU A 1 79 ? 66.636 19.834 -119.590 1.00 83.50 79 GLU A CA 1
ATOM 589 C C . GLU A 1 79 ? 66.444 18.481 -118.892 1.00 83.50 79 GLU A C 1
ATOM 591 O O . GLU A 1 79 ? 65.863 18.413 -117.812 1.00 83.50 79 GLU A O 1
ATOM 596 N N . GLY A 1 80 ? 67.039 17.408 -119.417 1.00 83.56 80 GLY A N 1
ATOM 597 C CA . GLY A 1 80 ? 67.044 16.096 -118.773 1.00 83.56 80 GLY A CA 1
ATOM 598 C C . GLY A 1 80 ? 67.810 16.069 -117.444 1.00 83.56 80 GLY A C 1
ATOM 599 O O . GLY A 1 80 ? 67.406 15.360 -116.522 1.00 83.56 80 GLY A O 1
ATOM 600 N N . ALA A 1 81 ? 68.905 16.827 -117.311 1.00 82.44 81 ALA A N 1
ATOM 601 C CA . ALA A 1 81 ? 69.653 16.966 -116.061 1.00 82.44 81 ALA A CA 1
ATOM 602 C C . ALA A 1 81 ? 68.874 17.780 -115.022 1.00 82.44 81 ALA A C 1
ATOM 604 O O . ALA A 1 81 ? 68.737 17.325 -113.888 1.00 82.44 81 ALA A O 1
ATOM 605 N N . LEU A 1 82 ? 68.299 18.917 -115.420 1.00 86.81 82 LEU A N 1
ATOM 606 C CA . LEU A 1 82 ? 67.416 19.724 -114.578 1.00 86.81 82 LEU A CA 1
ATOM 607 C C . LEU A 1 82 ? 66.185 18.922 -114.150 1.00 86.81 82 LEU A C 1
ATOM 609 O O . LEU A 1 82 ? 65.866 18.897 -112.969 1.00 86.81 82 LEU A O 1
ATOM 613 N N . GLY A 1 83 ? 65.565 18.166 -115.057 1.00 87.44 83 GLY A N 1
ATOM 614 C CA . GLY A 1 83 ? 64.443 17.282 -114.742 1.00 87.44 83 GLY A CA 1
ATOM 615 C C . GLY A 1 83 ? 64.815 16.100 -113.836 1.00 87.44 83 GLY A C 1
ATOM 616 O O . GLY A 1 83 ? 63.955 15.573 -113.133 1.00 87.44 83 GLY A O 1
ATOM 617 N N . ARG A 1 84 ? 66.079 15.651 -113.810 1.00 84.94 84 ARG A N 1
ATOM 618 C CA . ARG A 1 84 ? 66.567 14.675 -112.811 1.00 84.94 84 ARG A CA 1
ATOM 619 C C . ARG A 1 84 ? 66.789 15.326 -111.448 1.00 84.94 84 ARG A C 1
ATOM 621 O O . ARG A 1 84 ? 66.410 14.727 -110.451 1.00 84.94 84 ARG A O 1
ATOM 628 N N . VAL A 1 85 ? 67.359 16.532 -111.409 1.00 88.81 85 VAL A N 1
ATOM 629 C CA . VAL A 1 85 ? 67.554 17.295 -110.166 1.00 88.81 85 VAL A CA 1
ATOM 630 C C . VAL A 1 85 ? 66.208 17.663 -109.549 1.00 88.81 85 VAL A C 1
ATOM 632 O O . VAL A 1 85 ? 65.988 17.343 -108.393 1.00 88.81 85 VAL A O 1
ATOM 635 N N . GLN A 1 86 ? 65.268 18.205 -110.327 1.00 91.25 86 GLN A N 1
ATOM 636 C CA . GLN A 1 86 ? 63.917 18.532 -109.859 1.00 91.25 86 GLN A CA 1
ATOM 637 C C . GLN A 1 86 ? 63.169 17.298 -109.336 1.00 91.25 86 GLN A C 1
ATOM 639 O O . GLN A 1 86 ? 62.494 17.380 -108.314 1.00 91.25 86 GLN A O 1
ATOM 644 N N . ARG A 1 87 ? 63.308 16.134 -109.993 1.00 91.00 87 ARG A N 1
ATOM 645 C CA . ARG A 1 87 ? 62.753 14.869 -109.481 1.00 91.00 87 ARG A CA 1
ATOM 646 C C . ARG A 1 87 ? 63.420 14.431 -108.180 1.00 91.00 87 ARG A C 1
ATOM 648 O O . ARG A 1 87 ? 62.709 14.107 -107.241 1.00 91.00 87 ARG A O 1
ATOM 655 N N . ALA A 1 88 ? 64.748 14.477 -108.094 1.00 90.44 88 ALA A N 1
ATOM 656 C CA . ALA A 1 88 ? 65.478 14.135 -106.873 1.00 90.44 88 ALA A CA 1
ATOM 657 C C . ALA A 1 88 ? 65.169 15.102 -105.713 1.00 90.44 88 ALA A C 1
ATOM 659 O O . ALA A 1 88 ? 65.071 14.685 -104.559 1.00 90.44 88 ALA A O 1
ATOM 660 N N . GLU A 1 89 ? 64.976 16.390 -106.002 1.00 92.38 89 GLU A N 1
ATOM 661 C CA . GLU A 1 89 ? 64.531 17.402 -105.042 1.00 92.38 89 GLU A CA 1
ATOM 662 C C . GLU A 1 89 ? 63.101 17.121 -104.575 1.00 92.38 89 GLU A C 1
ATOM 664 O O . GLU A 1 89 ? 62.857 17.102 -103.369 1.00 92.38 89 GLU A O 1
ATOM 669 N N . ALA A 1 90 ? 62.176 16.825 -105.494 1.00 91.75 90 ALA A N 1
ATOM 670 C CA . ALA A 1 90 ? 60.806 16.440 -105.161 1.00 91.75 90 ALA A CA 1
ATOM 671 C C . ALA A 1 90 ? 60.759 15.149 -104.324 1.00 91.75 90 ALA A C 1
ATOM 673 O O . ALA A 1 90 ? 60.049 15.099 -103.322 1.00 91.75 90 ALA A O 1
ATOM 674 N N . GLU A 1 91 ? 61.556 14.135 -104.671 1.00 93.00 91 GLU A N 1
ATOM 675 C CA . GLU A 1 91 ? 61.711 12.896 -103.899 1.00 93.00 91 GLU 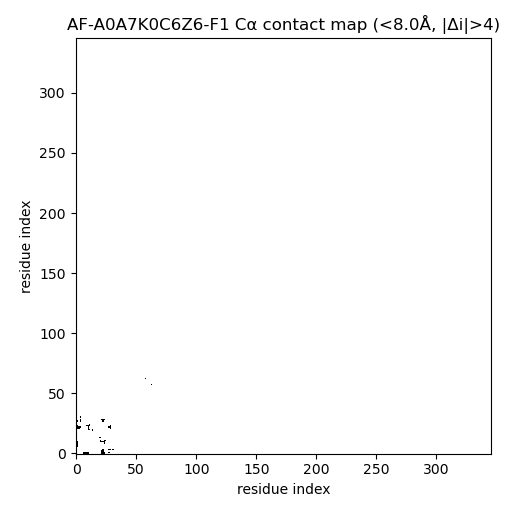A CA 1
ATOM 676 C C . GLU A 1 91 ? 62.308 13.163 -102.512 1.00 93.00 91 GLU A C 1
ATOM 678 O O . GLU A 1 91 ? 61.835 12.608 -101.524 1.00 93.00 91 GLU A O 1
ATOM 683 N N . THR A 1 92 ? 63.297 14.056 -102.400 1.00 92.75 92 THR A N 1
ATOM 684 C CA . THR A 1 92 ? 63.891 14.442 -101.109 1.00 92.75 92 THR A CA 1
ATOM 685 C C . THR A 1 92 ? 62.886 15.188 -100.232 1.00 92.75 92 THR A C 1
ATOM 687 O O . THR A 1 92 ? 62.808 14.931 -99.030 1.00 92.75 92 THR A O 1
ATOM 690 N N . VAL A 1 93 ? 62.101 16.104 -100.808 1.00 94.38 93 VAL A N 1
ATOM 691 C CA . VAL A 1 93 ? 61.025 16.811 -100.098 1.00 94.38 93 VAL A CA 1
ATOM 692 C C . VAL A 1 93 ? 59.952 15.823 -99.647 1.00 94.38 93 VAL A C 1
ATOM 694 O O . VAL A 1 93 ? 59.595 15.837 -98.471 1.00 94.38 93 VAL A O 1
ATOM 697 N N . ALA A 1 94 ? 59.508 14.922 -100.526 1.00 93.62 94 ALA A N 1
ATOM 698 C CA . ALA A 1 94 ? 58.535 13.884 -100.196 1.00 93.62 94 ALA A CA 1
ATOM 699 C C . ALA A 1 94 ? 59.057 12.928 -99.109 1.00 93.62 94 ALA A C 1
ATOM 701 O O . ALA A 1 94 ? 58.322 12.592 -98.185 1.00 93.62 94 ALA A O 1
ATOM 702 N N . ALA A 1 95 ? 60.334 12.537 -99.157 1.00 92.56 95 ALA A N 1
ATOM 703 C CA . ALA A 1 95 ? 60.959 11.702 -98.133 1.00 92.56 95 ALA A CA 1
ATOM 704 C C . ALA A 1 95 ? 61.060 12.424 -96.780 1.00 92.56 95 ALA A C 1
ATOM 706 O O . ALA A 1 95 ? 60.782 11.823 -95.744 1.00 92.56 95 ALA A O 1
ATOM 707 N N . ARG A 1 96 ? 61.406 13.720 -96.770 1.00 94.00 96 ARG A N 1
ATOM 708 C CA . ARG A 1 96 ? 61.432 14.540 -95.545 1.00 94.00 96 ARG A CA 1
ATOM 709 C C . ARG A 1 96 ? 60.040 14.733 -94.956 1.00 94.00 96 ARG A C 1
ATOM 711 O O . ARG A 1 96 ? 59.887 14.617 -93.747 1.00 94.00 96 ARG A O 1
ATOM 718 N N . GLN A 1 97 ? 59.040 14.992 -95.796 1.00 95.44 97 GLN A N 1
ATOM 719 C CA . GLN A 1 97 ? 57.641 15.070 -95.375 1.00 95.44 97 GLN A CA 1
ATOM 720 C C . GLN A 1 97 ? 57.170 13.725 -94.814 1.00 95.44 97 GLN A C 1
ATOM 722 O O . GLN A 1 97 ? 56.655 13.681 -93.705 1.00 95.44 97 GLN A O 1
ATOM 727 N N . GLY A 1 98 ? 57.455 12.616 -95.502 1.00 95.12 98 GLY A N 1
ATOM 728 C CA . GLY A 1 98 ? 57.129 11.273 -95.023 1.00 95.12 98 GLY A CA 1
ATOM 729 C C . GLY A 1 98 ? 57.802 10.918 -93.693 1.00 95.12 98 GLY A C 1
ATOM 730 O O . GLY A 1 98 ? 57.177 10.275 -92.849 1.00 95.12 98 GLY A O 1
ATOM 731 N N . ALA A 1 99 ? 59.046 11.360 -93.476 1.00 94.00 99 ALA A N 1
ATOM 732 C CA . ALA A 1 99 ? 59.747 11.207 -92.202 1.00 94.00 99 ALA A CA 1
ATOM 733 C C . ALA A 1 99 ? 59.117 12.064 -91.090 1.00 94.00 99 ALA A C 1
ATOM 735 O O . ALA A 1 99 ? 58.850 11.538 -90.013 1.00 94.00 99 ALA A O 1
ATOM 736 N N . ALA A 1 100 ? 58.813 13.337 -91.365 1.00 95.12 100 ALA A N 1
ATOM 737 C CA . ALA A 1 100 ? 58.148 14.230 -90.415 1.00 95.12 100 ALA A CA 1
ATOM 738 C C . ALA A 1 100 ? 56.744 13.726 -90.034 1.00 95.12 100 ALA A C 1
ATOM 740 O O . ALA A 1 100 ? 56.380 13.734 -88.862 1.00 95.12 100 ALA A O 1
ATOM 741 N N . ASP A 1 101 ? 55.976 13.206 -90.994 1.00 95.50 101 ASP A N 1
ATOM 742 C CA . ASP A 1 101 ? 54.667 12.597 -90.742 1.00 95.50 101 ASP A CA 1
ATOM 743 C C . ASP A 1 101 ? 54.790 11.311 -89.914 1.00 95.50 101 ASP A C 1
ATOM 745 O O . ASP A 1 101 ? 53.958 11.034 -89.048 1.00 95.50 101 ASP A O 1
ATOM 749 N N . ALA A 1 102 ? 55.819 10.494 -90.169 1.00 94.62 102 ALA A N 1
ATOM 750 C CA . ALA A 1 102 ? 56.088 9.299 -89.376 1.00 94.62 102 ALA A CA 1
ATOM 751 C C . ALA A 1 102 ? 56.476 9.649 -87.932 1.00 94.62 102 ALA A C 1
ATOM 753 O O . ALA A 1 102 ? 55.962 9.014 -87.011 1.00 94.62 102 ALA A O 1
ATOM 754 N N . GLU A 1 103 ? 57.306 10.674 -87.734 1.00 96.19 103 GLU A N 1
ATOM 755 C CA . GLU A 1 103 ? 57.674 11.199 -86.417 1.00 96.19 103 GLU A CA 1
ATOM 756 C C . GLU A 1 103 ? 56.451 11.767 -85.687 1.00 96.19 103 GLU A C 1
ATOM 758 O O . GLU A 1 103 ? 56.157 11.351 -84.569 1.00 96.19 103 GLU A O 1
ATOM 763 N N . ALA A 1 104 ? 55.641 12.597 -86.352 1.00 95.75 104 ALA A N 1
ATOM 764 C CA . ALA A 1 104 ? 54.406 13.135 -85.785 1.00 95.75 104 ALA A CA 1
ATOM 765 C C . ALA A 1 104 ? 53.413 12.029 -85.377 1.00 95.75 104 ALA A C 1
ATOM 767 O O . ALA A 1 104 ? 52.781 12.116 -84.318 1.00 95.75 104 ALA A O 1
ATOM 768 N N . ARG A 1 105 ? 53.288 10.960 -86.180 1.00 96.38 105 ARG A N 1
ATOM 769 C CA . ARG A 1 105 ? 52.482 9.777 -85.827 1.00 96.38 105 ARG A CA 1
ATOM 770 C C . ARG A 1 105 ? 53.065 9.014 -84.638 1.00 96.38 105 ARG A C 1
ATOM 772 O O . ARG A 1 105 ? 52.292 8.588 -83.782 1.00 96.38 105 ARG A O 1
ATOM 779 N N . ALA A 1 106 ? 54.386 8.850 -84.569 1.00 96.00 106 ALA A N 1
ATOM 780 C CA . ALA A 1 106 ? 55.053 8.188 -83.449 1.00 96.00 106 ALA A CA 1
ATOM 781 C C . ALA A 1 106 ? 54.856 8.972 -82.142 1.00 96.00 106 ALA A C 1
ATOM 783 O O . ALA A 1 106 ? 54.428 8.398 -81.143 1.00 96.00 106 ALA A O 1
ATOM 784 N N . GLU A 1 107 ? 55.040 10.293 -82.165 1.00 97.25 107 GLU A N 1
ATOM 785 C CA . GLU A 1 107 ? 54.780 11.145 -81.005 1.00 97.25 107 GLU A CA 1
ATOM 786 C C . GLU A 1 107 ? 53.307 11.128 -80.579 1.00 97.25 107 GLU A C 1
ATOM 788 O O . GLU A 1 107 ? 53.001 11.115 -79.385 1.00 97.25 107 GLU A O 1
ATOM 793 N N . ALA A 1 108 ? 52.372 11.142 -81.535 1.00 96.75 108 ALA A N 1
ATOM 794 C CA . ALA A 1 108 ? 50.947 11.041 -81.237 1.00 96.75 108 ALA A CA 1
ATOM 795 C C . ALA A 1 108 ? 50.605 9.694 -80.583 1.00 96.75 108 ALA A C 1
ATOM 797 O O . ALA A 1 108 ? 49.857 9.671 -79.603 1.00 96.75 108 ALA A O 1
ATOM 798 N N . ALA A 1 109 ? 51.189 8.595 -81.070 1.00 96.56 109 ALA A N 1
ATOM 799 C CA . ALA A 1 109 ? 51.039 7.270 -80.477 1.00 96.56 109 ALA A CA 1
ATOM 800 C C . ALA A 1 109 ? 51.645 7.201 -79.066 1.00 96.56 109 ALA A C 1
ATOM 802 O O . ALA A 1 109 ? 51.012 6.664 -78.158 1.00 96.56 109 ALA A O 1
ATOM 803 N N . ASP A 1 110 ? 52.817 7.800 -78.842 1.00 97.12 110 ASP A N 1
ATOM 804 C CA . ASP A 1 110 ? 53.438 7.873 -77.517 1.00 97.12 110 ASP A CA 1
ATOM 805 C C . ASP A 1 110 ? 52.614 8.718 -76.536 1.00 97.12 110 ASP A C 1
ATOM 807 O O . ASP A 1 110 ? 52.448 8.329 -75.377 1.00 97.12 110 ASP A O 1
ATOM 811 N N . ARG A 1 111 ? 52.051 9.851 -76.984 1.00 97.50 111 ARG A N 1
ATOM 812 C CA . ARG A 1 111 ? 51.118 10.654 -76.175 1.00 97.50 111 ARG A CA 1
ATOM 813 C C . ARG A 1 111 ? 49.868 9.853 -75.819 1.00 97.50 111 ARG A C 1
ATOM 815 O O . ARG A 1 111 ? 49.487 9.839 -74.652 1.00 97.50 111 ARG A O 1
ATOM 822 N N . ALA A 1 112 ? 49.275 9.154 -76.787 1.00 97.31 112 ALA A N 1
ATOM 823 C CA . ALA A 1 112 ? 48.109 8.305 -76.558 1.00 97.31 112 ALA A CA 1
ATOM 824 C C . ALA A 1 112 ? 48.418 7.154 -75.584 1.00 97.31 112 ALA A C 1
ATOM 826 O O . ALA A 1 112 ? 47.627 6.903 -74.678 1.00 97.31 112 ALA A O 1
ATOM 827 N N . ARG A 1 113 ? 49.590 6.507 -75.703 1.00 97.62 113 ARG A N 1
ATOM 828 C CA . ARG A 1 113 ? 50.031 5.464 -74.763 1.00 97.62 113 ARG A CA 1
ATOM 829 C C . ARG A 1 113 ? 50.156 6.016 -73.345 1.00 97.62 113 ARG A C 1
ATOM 831 O O . ARG A 1 113 ? 49.566 5.448 -72.434 1.00 97.62 113 ARG A O 1
ATOM 838 N N . ARG A 1 114 ? 50.860 7.139 -73.159 1.00 97.81 114 ARG A N 1
ATOM 839 C CA . ARG A 1 114 ? 51.027 7.766 -71.832 1.00 97.81 114 ARG A CA 1
ATOM 840 C C . ARG A 1 114 ? 49.687 8.176 -71.217 1.00 97.81 114 ARG A C 1
ATOM 842 O O . ARG A 1 114 ? 49.480 7.987 -70.025 1.00 97.81 114 ARG A O 1
ATOM 849 N N . GLN A 1 115 ? 48.767 8.710 -72.022 1.00 97.44 115 GLN A N 1
ATOM 850 C CA . GLN A 1 115 ? 47.415 9.045 -71.563 1.00 97.44 115 GLN A CA 1
ATOM 851 C C . GLN A 1 115 ? 46.622 7.799 -71.156 1.00 97.44 115 GLN A C 1
ATOM 853 O O . GLN A 1 115 ? 45.947 7.826 -70.131 1.00 97.44 115 GLN A O 1
ATOM 858 N N . ALA A 1 116 ? 46.724 6.704 -71.915 1.00 96.69 116 ALA A N 1
ATOM 859 C CA . ALA A 1 116 ? 46.073 5.441 -71.578 1.00 96.69 116 ALA A CA 1
ATOM 860 C C . ALA A 1 116 ? 46.656 4.807 -70.303 1.00 96.69 116 ALA A C 1
ATOM 862 O O . ALA A 1 116 ? 45.897 4.318 -69.470 1.00 96.69 116 ALA A O 1
ATOM 863 N N . GLU A 1 117 ? 47.978 4.854 -70.118 1.00 97.69 117 GLU A N 1
ATOM 864 C CA . GLU A 1 117 ? 48.657 4.397 -68.897 1.00 97.69 117 GLU A CA 1
ATOM 865 C C . GLU A 1 117 ? 48.214 5.209 -67.674 1.00 97.69 117 GLU A C 1
ATOM 867 O O . GLU A 1 117 ? 47.861 4.624 -66.650 1.00 97.69 117 GLU A O 1
ATOM 872 N N . GLN A 1 118 ? 48.153 6.541 -67.795 1.00 97.81 118 GLN A N 1
ATOM 873 C CA . GLN A 1 118 ? 47.663 7.410 -66.724 1.00 97.81 118 GLN A CA 1
ATOM 874 C C . GLN A 1 118 ? 46.189 7.130 -66.404 1.00 97.81 118 GLN A C 1
ATOM 876 O O . GLN A 1 118 ? 45.848 6.921 -65.245 1.00 97.81 118 GLN A O 1
ATOM 881 N N . ALA A 1 119 ? 45.324 7.043 -67.419 1.00 97.19 119 ALA A N 1
ATOM 882 C CA . ALA A 1 119 ? 43.907 6.743 -67.224 1.00 97.19 119 ALA A CA 1
ATOM 883 C C . ALA A 1 119 ? 43.687 5.360 -66.583 1.00 97.19 119 ALA A C 1
ATOM 885 O O . ALA A 1 119 ? 42.796 5.199 -65.751 1.00 97.19 119 ALA A O 1
ATOM 886 N N . ALA A 1 120 ? 44.508 4.364 -66.932 1.00 97.06 120 ALA A N 1
ATOM 887 C CA . ALA A 1 120 ? 44.473 3.048 -66.303 1.00 97.06 120 ALA A CA 1
ATOM 888 C C . ALA A 1 120 ? 44.925 3.104 -64.835 1.00 97.06 120 ALA A C 1
ATOM 890 O O . ALA A 1 120 ? 44.280 2.494 -63.980 1.00 97.06 120 ALA A O 1
ATOM 891 N N . ALA A 1 121 ? 45.988 3.853 -64.527 1.00 97.62 121 ALA A N 1
ATOM 892 C CA . ALA A 1 121 ? 46.448 4.062 -63.155 1.00 97.62 121 ALA A CA 1
ATOM 893 C C . ALA A 1 121 ? 45.381 4.773 -62.304 1.00 97.62 121 ALA A C 1
ATOM 895 O O . ALA A 1 121 ? 45.061 4.305 -61.209 1.00 97.62 121 ALA A O 1
ATOM 896 N N . ASP A 1 122 ? 44.766 5.830 -62.839 1.00 97.88 122 ASP A N 1
ATOM 897 C CA . ASP A 1 122 ? 43.689 6.574 -62.180 1.00 97.88 122 ASP A CA 1
ATOM 898 C C . ASP A 1 122 ? 42.454 5.688 -61.951 1.00 97.88 122 ASP A C 1
ATOM 900 O O . ASP A 1 122 ? 41.863 5.713 -60.871 1.00 97.88 122 ASP A O 1
ATOM 904 N N . ALA A 1 123 ? 42.090 4.836 -62.918 1.00 97.38 123 ALA A N 1
ATOM 905 C CA . ALA A 1 123 ? 40.983 3.890 -62.774 1.00 97.38 123 ALA A CA 1
ATOM 906 C C . ALA A 1 123 ? 41.251 2.827 -61.693 1.00 97.38 123 ALA A C 1
ATOM 908 O O . ALA A 1 123 ? 40.347 2.480 -60.926 1.00 97.38 123 ALA A O 1
ATOM 909 N N . VAL A 1 124 ? 42.485 2.318 -61.596 1.00 98.06 124 VAL A N 1
ATOM 910 C CA . VAL A 1 124 ? 42.881 1.387 -60.526 1.00 98.06 124 VAL A CA 1
ATOM 911 C C . VAL A 1 124 ? 42.830 2.079 -59.165 1.00 98.06 124 VAL A C 1
ATOM 913 O O . VAL A 1 124 ? 42.252 1.518 -58.233 1.00 98.06 124 VAL A O 1
ATOM 916 N N . ALA A 1 125 ? 43.365 3.297 -59.054 1.00 97.81 125 ALA A N 1
ATOM 917 C CA . ALA A 1 125 ? 43.326 4.079 -57.821 1.00 97.81 125 ALA A CA 1
ATOM 918 C C . ALA A 1 125 ? 41.881 4.385 -57.387 1.00 97.81 125 ALA A C 1
ATOM 920 O O . ALA A 1 125 ? 41.532 4.181 -56.224 1.00 97.81 125 ALA A O 1
ATOM 921 N N . ALA A 1 126 ? 41.011 4.782 -58.321 1.00 97.75 126 ALA A N 1
ATOM 922 C CA . ALA A 1 126 ? 39.595 5.026 -58.057 1.00 97.75 126 ALA A CA 1
ATOM 923 C C . ALA A 1 126 ? 38.870 3.758 -57.584 1.00 97.75 126 ALA A C 1
ATOM 925 O O . ALA A 1 126 ? 38.107 3.803 -56.619 1.00 97.75 126 ALA A O 1
ATOM 926 N N . ARG A 1 127 ? 39.145 2.603 -58.207 1.00 97.88 127 ARG A N 1
ATOM 927 C CA . ARG A 1 127 ? 38.583 1.316 -57.775 1.00 97.88 127 ARG A CA 1
ATOM 928 C C . ARG A 1 127 ? 39.045 0.939 -56.366 1.00 97.88 127 ARG A C 1
ATOM 930 O O . ARG A 1 127 ? 38.226 0.487 -55.572 1.00 97.88 127 ARG A O 1
ATOM 937 N N . GLN A 1 128 ? 40.328 1.116 -56.055 1.00 98.12 128 GLN A N 1
ATOM 938 C CA . GLN A 1 128 ? 40.869 0.837 -54.720 1.00 98.12 128 GLN A CA 1
ATOM 939 C C . GLN A 1 128 ? 40.266 1.769 -53.663 1.00 98.12 128 GLN A C 1
ATOM 941 O O . GLN A 1 128 ? 39.879 1.301 -52.594 1.00 98.12 128 GLN A O 1
ATOM 946 N N . ALA A 1 129 ? 40.118 3.060 -53.972 1.00 97.75 129 ALA A N 1
ATOM 947 C CA . ALA A 1 129 ? 39.470 4.023 -53.086 1.00 97.75 129 ALA A CA 1
ATOM 948 C C . ALA A 1 129 ? 37.999 3.658 -52.823 1.00 97.75 129 ALA A C 1
ATOM 950 O O . ALA A 1 129 ? 37.579 3.625 -51.667 1.00 97.75 129 ALA A O 1
ATOM 951 N N . ALA A 1 130 ? 37.248 3.304 -53.873 1.00 97.62 130 ALA A N 1
ATOM 952 C CA . ALA A 1 130 ? 35.859 2.864 -53.756 1.00 97.62 130 ALA A CA 1
ATOM 953 C C . ALA A 1 130 ? 35.724 1.560 -52.951 1.00 97.62 130 ALA A C 1
ATOM 955 O O . ALA A 1 130 ? 34.815 1.427 -52.135 1.00 97.62 130 ALA A O 1
ATOM 956 N N . GLN A 1 131 ? 36.646 0.609 -53.130 1.00 97.75 131 GLN A N 1
ATOM 957 C CA . GLN A 1 131 ? 36.674 -0.619 -52.337 1.00 97.75 131 GLN A CA 1
ATOM 958 C C . GLN A 1 131 ? 36.957 -0.321 -50.856 1.00 97.75 131 GLN A C 1
ATOM 960 O O . GLN A 1 131 ? 36.232 -0.806 -49.993 1.00 97.75 131 GLN A O 1
ATOM 965 N N . ALA A 1 132 ? 37.947 0.522 -50.557 1.00 98.00 132 ALA A N 1
ATOM 966 C CA . ALA A 1 132 ? 38.267 0.911 -49.185 1.00 98.00 132 ALA A CA 1
ATOM 967 C C . ALA A 1 132 ? 37.127 1.701 -48.514 1.00 98.00 132 ALA A C 1
ATOM 969 O O . ALA A 1 132 ? 36.938 1.630 -47.301 1.00 98.00 132 ALA A O 1
ATOM 970 N N . GLU A 1 133 ? 36.370 2.498 -49.269 1.00 98.00 133 GLU A N 1
ATOM 971 C CA . GLU A 1 133 ? 35.156 3.158 -48.775 1.00 98.00 133 GLU A CA 1
ATOM 972 C C . GLU A 1 133 ? 34.026 2.159 -48.503 1.00 98.00 133 GLU A C 1
ATOM 974 O O . GLU A 1 133 ? 33.419 2.213 -47.436 1.00 98.00 133 GLU A O 1
ATOM 979 N N . ALA A 1 134 ? 33.796 1.197 -49.401 1.00 97.75 134 ALA A N 1
ATOM 980 C CA . ALA A 1 134 ? 32.803 0.144 -49.197 1.00 97.75 134 ALA A CA 1
ATOM 981 C C . ALA A 1 134 ? 33.130 -0.738 -47.979 1.00 97.75 134 ALA A C 1
ATOM 983 O O . ALA A 1 134 ? 32.245 -1.038 -47.181 1.00 97.75 134 ALA A O 1
ATOM 984 N N . GLU A 1 135 ? 34.397 -1.118 -47.797 1.00 97.94 135 GLU A N 1
ATOM 985 C CA . GLU A 1 135 ? 34.857 -1.887 -46.634 1.00 97.94 135 GLU A CA 1
ATOM 986 C C . GLU A 1 135 ? 34.650 -1.112 -45.325 1.00 97.94 135 GLU A C 1
ATOM 988 O O . GLU A 1 135 ? 34.145 -1.679 -44.354 1.00 97.94 135 GLU A O 1
ATOM 993 N N . ARG A 1 136 ? 34.946 0.198 -45.313 1.00 98.31 136 ARG A N 1
ATOM 994 C CA . ARG A 1 136 ? 34.654 1.077 -44.168 1.00 98.31 136 ARG A CA 1
ATOM 995 C C . ARG A 1 136 ? 33.156 1.160 -43.882 1.00 98.31 136 ARG A C 1
ATOM 997 O O . ARG A 1 136 ? 32.753 0.930 -42.751 1.00 98.31 136 ARG A O 1
ATOM 1004 N N . ALA A 1 137 ? 32.325 1.378 -44.900 1.00 97.81 137 ALA A N 1
ATOM 1005 C CA . ALA A 1 137 ? 30.873 1.438 -44.733 1.00 97.81 137 ALA A CA 1
ATOM 1006 C C . ALA A 1 137 ? 30.286 0.121 -44.186 1.00 97.81 137 ALA A C 1
ATOM 1008 O O . ALA A 1 137 ? 29.374 0.140 -43.358 1.00 97.81 137 ALA A O 1
ATOM 1009 N N . ILE A 1 138 ? 30.817 -1.033 -44.610 1.00 98.19 138 ILE A N 1
ATOM 1010 C CA . ILE A 1 138 ? 30.422 -2.344 -44.074 1.00 98.19 138 ILE A CA 1
ATOM 1011 C C . ILE A 1 138 ? 30.832 -2.478 -42.603 1.00 98.19 138 ILE A C 1
ATOM 1013 O O . ILE A 1 138 ? 30.026 -2.955 -41.798 1.00 98.19 138 ILE A O 1
ATOM 1017 N N . ALA A 1 139 ? 32.051 -2.063 -42.248 1.00 98.19 139 ALA A N 1
ATOM 1018 C CA . ALA A 1 139 ? 32.537 -2.089 -40.871 1.00 98.19 139 ALA A CA 1
ATOM 1019 C C . ALA A 1 139 ? 31.702 -1.174 -39.958 1.00 98.19 139 ALA A C 1
ATOM 1021 O O . ALA A 1 139 ? 31.228 -1.627 -38.917 1.00 98.19 139 ALA A O 1
ATOM 1022 N N . ASP A 1 140 ? 31.421 0.057 -40.388 1.00 97.75 140 ASP A N 1
ATOM 1023 C CA . ASP A 1 140 ? 30.605 1.026 -39.646 1.00 97.75 140 ASP A CA 1
ATOM 1024 C C . ASP A 1 140 ? 29.164 0.525 -39.457 1.00 97.75 140 ASP A C 1
ATOM 1026 O O . ASP A 1 140 ? 28.589 0.624 -38.368 1.00 97.75 140 ASP A O 1
ATOM 1030 N N . ALA A 1 141 ? 28.576 -0.090 -40.490 1.00 97.94 141 ALA A N 1
ATOM 1031 C CA . ALA A 1 141 ? 27.255 -0.706 -40.397 1.00 97.94 141 ALA A CA 1
ATOM 1032 C C . ALA A 1 141 ? 27.246 -1.919 -39.449 1.00 97.94 141 ALA A C 1
ATOM 1034 O O . ALA A 1 141 ? 26.278 -2.127 -38.714 1.00 97.94 141 ALA A O 1
ATOM 1035 N N . ALA A 1 142 ? 28.306 -2.732 -39.443 1.00 97.88 142 ALA A N 1
ATOM 1036 C CA . ALA A 1 142 ? 28.445 -3.849 -38.511 1.00 97.88 142 ALA A CA 1
ATOM 1037 C C . ALA A 1 142 ? 28.603 -3.372 -37.059 1.00 97.88 142 ALA A C 1
ATOM 1039 O O . ALA A 1 142 ? 27.961 -3.935 -36.167 1.00 97.88 142 ALA A O 1
ATOM 1040 N N . GLN A 1 143 ? 29.377 -2.308 -36.840 1.00 98.00 143 GLN A N 1
ATOM 1041 C CA . GLN A 1 143 ? 29.526 -1.685 -35.530 1.00 98.00 143 GLN A CA 1
ATOM 1042 C C . GLN A 1 143 ? 28.191 -1.116 -35.043 1.00 98.00 143 GLN A C 1
ATOM 1044 O O . GLN A 1 143 ? 27.728 -1.484 -33.969 1.00 98.00 143 GLN A O 1
ATOM 1049 N N . THR A 1 144 ? 27.500 -0.345 -35.887 1.00 98.25 144 THR A N 1
ATOM 1050 C CA . THR A 1 144 ? 26.182 0.224 -35.563 1.00 98.25 144 THR A CA 1
ATOM 1051 C C . THR A 1 144 ? 25.172 -0.864 -35.191 1.00 98.25 144 THR A C 1
ATOM 1053 O O . THR A 1 144 ? 24.425 -0.713 -34.230 1.00 98.25 144 THR A O 1
ATOM 1056 N N . ARG A 1 145 ? 25.152 -1.999 -35.908 1.00 98.38 145 ARG A N 1
ATOM 1057 C CA . ARG A 1 145 ? 24.280 -3.133 -35.549 1.00 98.38 145 ARG A CA 1
ATOM 1058 C C . ARG A 1 145 ? 24.612 -3.708 -34.174 1.00 98.38 145 ARG A C 1
ATOM 1060 O O . ARG A 1 145 ? 23.689 -4.025 -33.430 1.00 98.38 145 ARG A O 1
ATOM 1067 N N . THR A 1 146 ? 25.897 -3.838 -33.851 1.00 98.56 146 THR A N 1
ATOM 1068 C CA . THR A 1 146 ? 26.356 -4.313 -32.537 1.00 98.56 146 THR A CA 1
ATOM 1069 C C . THR A 1 146 ? 25.935 -3.348 -31.431 1.00 98.56 146 THR A C 1
ATOM 1071 O O . THR A 1 146 ? 25.337 -3.775 -30.445 1.00 98.56 146 THR A O 1
ATOM 1074 N N . ASP A 1 147 ? 26.144 -2.047 -31.632 1.00 98.00 147 ASP A N 1
ATOM 1075 C CA . ASP A 1 147 ? 25.776 -1.007 -30.667 1.00 98.00 147 ASP A CA 1
ATOM 1076 C C . ASP A 1 147 ? 24.255 -0.943 -30.460 1.00 98.00 147 ASP A C 1
ATOM 1078 O O . ASP A 1 147 ? 23.773 -0.893 -29.328 1.00 98.00 147 ASP A O 1
ATOM 1082 N N . CYS A 1 148 ? 23.468 -1.022 -31.540 1.00 98.25 148 CYS 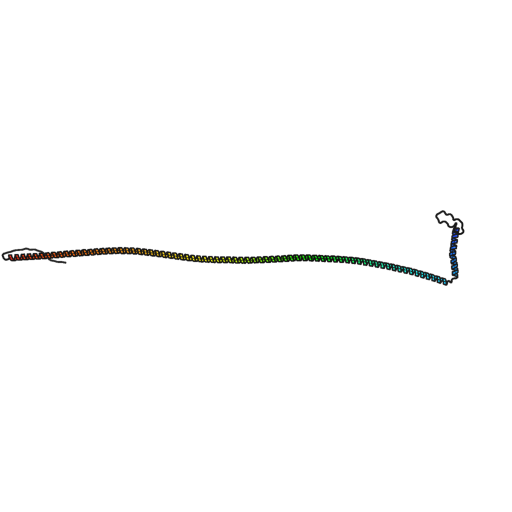A N 1
ATOM 1083 C CA . CYS A 1 148 ? 22.010 -1.091 -31.452 1.00 98.25 148 CYS A CA 1
ATOM 1084 C C . CYS A 1 148 ? 21.533 -2.353 -30.724 1.00 98.25 148 CYS A C 1
ATOM 1086 O O . CYS A 1 148 ? 20.602 -2.268 -29.926 1.00 98.25 148 CYS A O 1
ATOM 1088 N N . ALA A 1 149 ? 22.148 -3.512 -30.975 1.00 98.31 149 ALA A N 1
ATOM 1089 C CA . ALA A 1 149 ? 21.809 -4.746 -30.272 1.00 98.31 149 ALA A CA 1
ATOM 1090 C C . ALA A 1 149 ? 22.088 -4.626 -28.765 1.00 98.31 149 ALA A C 1
ATOM 1092 O O . ALA A 1 149 ? 21.217 -4.963 -27.963 1.00 98.31 149 ALA A O 1
ATOM 1093 N N . ALA A 1 150 ? 23.237 -4.058 -28.386 1.00 98.06 150 ALA A N 1
ATOM 1094 C CA . ALA A 1 150 ? 23.580 -3.798 -26.989 1.00 98.06 150 ALA A CA 1
ATOM 1095 C C . ALA A 1 150 ? 22.594 -2.820 -26.322 1.00 98.06 150 ALA A C 1
ATOM 1097 O O . ALA A 1 150 ? 22.133 -3.062 -25.208 1.00 98.06 150 ALA A O 1
ATOM 1098 N N . LEU A 1 151 ? 22.198 -1.742 -27.012 1.00 98.38 151 LEU A N 1
ATOM 1099 C CA . LEU A 1 151 ? 21.190 -0.801 -26.504 1.00 98.38 151 LEU A CA 1
ATOM 1100 C C . LEU A 1 151 ? 19.812 -1.454 -26.325 1.00 98.38 151 LEU A C 1
ATOM 1102 O O . LEU A 1 151 ? 19.128 -1.186 -25.336 1.00 98.38 151 LEU A O 1
ATOM 1106 N N . ILE A 1 152 ? 19.401 -2.321 -27.257 1.00 98.44 152 ILE A N 1
ATOM 1107 C CA . ILE A 1 152 ? 18.151 -3.083 -27.144 1.00 98.44 152 ILE A CA 1
ATOM 1108 C C . ILE A 1 152 ? 18.200 -4.003 -25.923 1.00 98.44 152 ILE A C 1
ATOM 1110 O O . ILE A 1 152 ? 17.225 -4.048 -25.174 1.00 98.44 152 ILE A O 1
ATOM 1114 N N . GLU A 1 153 ? 19.314 -4.698 -25.699 1.00 98.56 153 GLU A N 1
ATOM 1115 C CA . GLU A 1 153 ? 19.494 -5.571 -24.538 1.00 98.56 153 GLU A CA 1
ATOM 1116 C C . GLU A 1 153 ? 19.395 -4.783 -23.223 1.00 98.56 153 GLU A C 1
ATOM 1118 O O . GLU A 1 153 ? 18.612 -5.147 -22.346 1.00 98.56 153 GLU A O 1
ATOM 1123 N N . VAL A 1 154 ? 20.089 -3.644 -23.114 1.00 98.38 154 VAL A N 1
ATOM 1124 C CA . VAL A 1 154 ? 20.002 -2.762 -21.937 1.00 98.38 154 VAL A CA 1
ATOM 1125 C C . VAL A 1 154 ? 18.566 -2.277 -21.713 1.00 98.38 154 VAL A C 1
ATOM 1127 O O . VAL A 1 154 ? 18.065 -2.310 -20.589 1.00 98.38 154 VAL A O 1
ATOM 1130 N N . HIS A 1 155 ? 17.854 -1.864 -22.765 1.00 98.25 155 HIS A N 1
ATOM 1131 C CA . HIS A 1 155 ? 16.452 -1.461 -22.639 1.00 98.25 155 HIS A CA 1
ATOM 1132 C C . HIS A 1 155 ? 15.530 -2.608 -22.219 1.00 98.25 155 HIS A C 1
ATOM 1134 O O . HIS A 1 155 ? 14.586 -2.377 -21.461 1.00 98.25 155 HIS A O 1
ATOM 1140 N N . GLN A 1 156 ? 15.784 -3.832 -22.682 1.00 98.44 156 GLN A N 1
ATOM 1141 C CA . GLN A 1 156 ? 15.039 -5.011 -22.245 1.00 98.44 156 GLN A CA 1
ATOM 1142 C C . GLN A 1 156 ? 15.280 -5.288 -20.761 1.00 98.44 156 GLN A C 1
ATOM 1144 O O . GLN A 1 156 ? 14.305 -5.397 -20.022 1.00 98.44 156 GLN A O 1
ATOM 1149 N N . GLN A 1 157 ? 16.536 -5.270 -20.309 1.00 98.38 157 GLN A N 1
ATOM 1150 C CA . GLN A 1 157 ? 16.890 -5.436 -18.896 1.00 98.38 157 GLN A CA 1
ATOM 1151 C C . GLN A 1 157 ? 16.214 -4.378 -18.009 1.00 98.38 15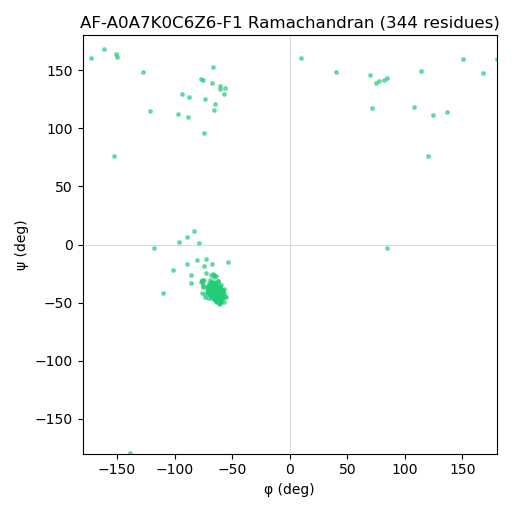7 GLN A C 1
ATOM 1153 O O . GLN A 1 157 ? 15.609 -4.718 -16.996 1.00 98.38 157 GLN A O 1
ATOM 1158 N N . VAL A 1 158 ? 16.238 -3.100 -18.411 1.00 98.38 158 VAL A N 1
ATOM 1159 C CA . VAL A 1 158 ? 15.560 -2.017 -17.673 1.00 98.38 158 VAL A CA 1
ATOM 1160 C C . VAL A 1 158 ? 14.046 -2.225 -17.637 1.00 98.38 158 VAL A C 1
ATOM 1162 O O . VAL A 1 158 ? 13.419 -2.022 -16.598 1.00 98.38 158 VAL A O 1
ATOM 1165 N N . ARG A 1 159 ? 13.436 -2.636 -18.754 1.00 98.38 159 ARG A N 1
ATOM 1166 C CA . ARG A 1 159 ? 11.994 -2.902 -18.818 1.00 98.38 159 ARG A CA 1
ATOM 1167 C C . ARG A 1 159 ? 11.598 -4.078 -17.931 1.00 98.38 159 ARG A C 1
ATOM 1169 O O . ARG A 1 159 ? 10.556 -4.014 -17.283 1.00 98.38 159 ARG A O 1
ATOM 1176 N N . ASP A 1 160 ? 12.393 -5.136 -17.919 1.00 98.44 160 ASP A N 1
ATOM 1177 C CA . ASP A 1 160 ? 12.106 -6.327 -17.128 1.00 98.44 160 ASP A CA 1
ATOM 1178 C C . ASP A 1 160 ? 12.304 -6.034 -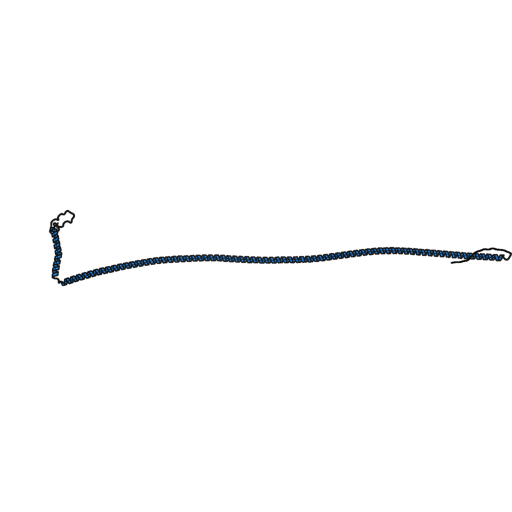15.631 1.00 98.44 160 ASP A C 1
ATOM 1180 O O . ASP A 1 160 ? 11.396 -6.304 -14.848 1.00 98.44 160 ASP A O 1
ATOM 1184 N N . ALA A 1 161 ? 13.358 -5.301 -15.251 1.00 98.06 161 ALA A N 1
ATOM 1185 C CA . ALA A 1 161 ? 13.527 -4.785 -13.889 1.00 98.06 161 ALA A CA 1
ATOM 1186 C C . ALA A 1 161 ? 12.365 -3.869 -13.453 1.00 98.06 161 ALA A C 1
ATOM 1188 O O . ALA A 1 161 ? 11.896 -3.946 -12.318 1.00 98.06 161 ALA A O 1
ATOM 1189 N N . ALA A 1 162 ? 11.852 -3.018 -14.351 1.00 98.12 162 ALA A N 1
ATOM 1190 C CA . ALA A 1 162 ? 10.690 -2.176 -14.063 1.00 98.12 162 ALA A CA 1
ATOM 1191 C C . ALA A 1 162 ? 9.408 -3.001 -13.845 1.00 98.12 162 ALA A C 1
ATOM 1193 O O . ALA A 1 162 ? 8.616 -2.682 -12.958 1.00 98.12 162 ALA A O 1
ATOM 1194 N N . ARG A 1 163 ? 9.210 -4.079 -14.617 1.00 98.56 163 ARG A N 1
ATOM 1195 C CA . ARG A 1 163 ? 8.082 -5.011 -14.442 1.00 98.56 163 ARG A CA 1
ATOM 1196 C C . ARG A 1 163 ? 8.177 -5.778 -13.127 1.00 98.56 163 ARG A C 1
ATOM 1198 O O . ARG A 1 163 ? 7.171 -5.903 -12.435 1.00 98.56 163 ARG A O 1
ATOM 1205 N N . GLU A 1 164 ? 9.366 -6.248 -12.761 1.00 98.38 164 GLU A N 1
ATOM 1206 C CA . GLU A 1 164 ? 9.611 -6.903 -11.472 1.00 98.38 164 GLU A CA 1
ATOM 1207 C C . GLU A 1 164 ? 9.356 -5.944 -10.304 1.00 98.38 164 GLU A C 1
ATOM 1209 O O . GLU A 1 164 ? 8.638 -6.286 -9.365 1.00 98.38 164 GLU A O 1
ATOM 1214 N N . ALA A 1 165 ? 9.860 -4.709 -10.388 1.00 97.88 165 ALA A N 1
ATOM 1215 C CA . ALA A 1 165 ? 9.610 -3.679 -9.383 1.00 97.88 165 ALA A CA 1
ATOM 1216 C C . ALA A 1 165 ? 8.112 -3.358 -9.241 1.00 97.88 165 ALA A C 1
ATOM 1218 O O . ALA A 1 165 ? 7.616 -3.229 -8.120 1.00 97.88 165 ALA A O 1
ATOM 1219 N N . GLN A 1 166 ? 7.375 -3.277 -10.356 1.00 98.56 166 GLN A N 1
ATOM 1220 C CA . GLN A 1 166 ? 5.923 -3.101 -10.339 1.00 98.56 166 GLN A CA 1
ATOM 1221 C C . GLN A 1 166 ? 5.223 -4.284 -9.656 1.00 98.56 166 GLN A C 1
ATOM 1223 O O . GLN A 1 166 ? 4.409 -4.064 -8.761 1.00 98.56 166 GLN A O 1
ATOM 1228 N N . ALA A 1 167 ? 5.565 -5.523 -10.019 1.00 98.38 167 ALA A N 1
ATOM 1229 C CA . ALA A 1 167 ? 4.984 -6.718 -9.409 1.00 98.38 167 ALA A CA 1
ATOM 1230 C C . ALA A 1 167 ? 5.257 -6.778 -7.895 1.00 98.38 167 ALA A C 1
ATOM 1232 O O . ALA A 1 167 ? 4.360 -7.095 -7.112 1.00 98.38 167 ALA A O 1
ATOM 1233 N N . HIS A 1 168 ? 6.464 -6.407 -7.456 1.00 98.25 168 HIS A N 1
ATOM 1234 C CA . HIS A 1 168 ? 6.799 -6.301 -6.036 1.00 98.25 168 HIS A CA 1
ATOM 1235 C C . HIS A 1 168 ? 5.999 -5.211 -5.317 1.00 98.25 168 HIS A C 1
ATOM 1237 O O . HIS A 1 168 ? 5.520 -5.441 -4.205 1.00 98.25 168 HIS A O 1
ATOM 1243 N N . ALA A 1 169 ? 5.823 -4.041 -5.935 1.00 97.88 169 ALA A N 1
ATOM 1244 C CA . ALA A 1 169 ? 5.028 -2.958 -5.366 1.00 97.88 169 ALA A CA 1
ATOM 1245 C C . ALA A 1 169 ? 3.542 -3.338 -5.245 1.00 97.88 169 ALA A C 1
ATOM 1247 O O . ALA A 1 169 ? 2.917 -3.064 -4.218 1.00 97.88 169 ALA A O 1
ATOM 1248 N N . GLU A 1 170 ? 2.983 -4.005 -6.256 1.00 98.38 170 GLU A N 1
ATOM 1249 C CA . GLU A 1 170 ? 1.609 -4.517 -6.241 1.00 98.38 170 GLU A CA 1
ATOM 1250 C C . GLU A 1 170 ? 1.425 -5.588 -5.159 1.00 98.38 170 GLU A C 1
ATOM 1252 O O . GLU A 1 170 ? 0.516 -5.470 -4.338 1.00 98.38 170 GLU A O 1
ATOM 1257 N N . ALA A 1 171 ? 2.339 -6.559 -5.067 1.00 98.31 171 ALA A N 1
ATOM 1258 C CA . ALA A 1 171 ? 2.312 -7.577 -4.019 1.00 98.31 171 ALA A CA 1
ATOM 1259 C C . ALA A 1 171 ? 2.409 -6.965 -2.609 1.00 98.31 171 ALA A C 1
ATOM 1261 O O . ALA A 1 171 ? 1.670 -7.361 -1.707 1.00 98.31 171 ALA A O 1
ATOM 1262 N N . ALA A 1 172 ? 3.275 -5.963 -2.414 1.00 98.31 172 ALA A N 1
ATOM 1263 C CA . ALA A 1 172 ? 3.404 -5.257 -1.140 1.00 98.31 172 ALA A CA 1
ATOM 1264 C C . ALA A 1 172 ? 2.131 -4.473 -0.781 1.00 98.31 172 ALA A C 1
ATOM 1266 O O . ALA A 1 172 ? 1.682 -4.510 0.369 1.00 98.31 172 ALA A O 1
ATOM 1267 N N . ARG A 1 173 ? 1.515 -3.793 -1.757 1.00 98.38 173 ARG A N 1
ATOM 1268 C CA . ARG A 1 173 ? 0.237 -3.091 -1.574 1.00 98.38 173 ARG A CA 1
ATOM 1269 C C . ARG A 1 173 ? -0.874 -4.064 -1.184 1.00 98.38 173 ARG A C 1
ATOM 1271 O O . ARG A 1 173 ? -1.640 -3.784 -0.260 1.00 98.38 173 ARG A O 1
ATOM 1278 N N . ASP A 1 174 ? -0.967 -5.194 -1.870 1.00 98.50 174 ASP A N 1
ATOM 1279 C CA . ASP A 1 174 ? -2.016 -6.182 -1.636 1.00 98.50 174 ASP A CA 1
ATOM 1280 C C . ASP A 1 174 ? -1.838 -6.858 -0.265 1.00 98.50 174 ASP A C 1
ATOM 1282 O O . ASP A 1 174 ? -2.815 -6.989 0.478 1.00 98.50 174 ASP A O 1
ATOM 1286 N N . ALA A 1 175 ? -0.595 -7.160 0.133 1.00 98.31 175 ALA A N 1
ATOM 1287 C CA . ALA A 1 175 ? -0.262 -7.637 1.476 1.00 98.31 175 ALA A CA 1
ATOM 1288 C C . ALA A 1 175 ? -0.670 -6.627 2.562 1.00 98.31 175 ALA A C 1
ATOM 1290 O O . ALA A 1 175 ? -1.376 -6.986 3.504 1.00 98.31 175 ALA A O 1
ATOM 1291 N N . LYS A 1 176 ? -0.330 -5.339 2.403 1.00 98.31 176 LYS A N 1
ATOM 1292 C CA . LYS A 1 176 ? -0.733 -4.290 3.359 1.00 98.31 176 LYS A CA 1
ATOM 1293 C C . LYS A 1 176 ? -2.241 -4.081 3.416 1.00 98.31 176 LYS A C 1
ATOM 1295 O O . LYS A 1 176 ? -2.794 -3.823 4.483 1.00 98.31 176 LYS A O 1
ATOM 1300 N N . THR A 1 177 ? -2.926 -4.241 2.290 1.00 98.50 177 THR A N 1
ATOM 1301 C CA . THR A 1 177 ? -4.390 -4.187 2.249 1.00 98.50 177 THR A CA 1
ATOM 1302 C C . THR A 1 177 ? -5.007 -5.377 2.991 1.00 98.50 177 THR A C 1
ATOM 1304 O O . THR A 1 177 ? -6.014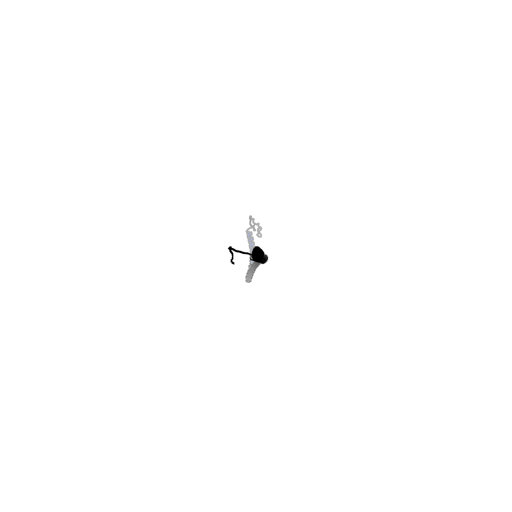 -5.212 3.681 1.00 98.50 177 THR A O 1
ATOM 1307 N N . ALA A 1 178 ? -4.420 -6.572 2.884 1.00 98.25 178 ALA A N 1
ATOM 1308 C CA . ALA A 1 178 ? -4.850 -7.743 3.645 1.00 98.25 178 ALA A CA 1
ATOM 1309 C C . ALA A 1 178 ? -4.632 -7.555 5.158 1.00 98.25 178 ALA A C 1
ATOM 1311 O O . ALA A 1 178 ? -5.582 -7.750 5.917 1.00 98.25 178 ALA A O 1
ATOM 1312 N N . GLU A 1 179 ? -3.450 -7.079 5.573 1.00 98.31 179 GLU A N 1
ATOM 1313 C CA . GLU A 1 179 ? -3.146 -6.735 6.973 1.00 98.31 179 GLU A CA 1
ATOM 1314 C C . GLU A 1 179 ? -4.153 -5.716 7.537 1.00 98.31 179 GLU A C 1
ATOM 1316 O O . GLU A 1 179 ? -4.687 -5.908 8.627 1.00 98.31 179 GLU A O 1
ATOM 1321 N N . LEU A 1 180 ? -4.481 -4.659 6.780 1.00 98.56 180 LEU A N 1
ATOM 1322 C CA . LEU A 1 180 ? -5.447 -3.643 7.213 1.00 98.56 180 LEU A CA 1
ATOM 1323 C C . LEU A 1 180 ? -6.855 -4.226 7.402 1.00 98.56 180 LEU A C 1
ATOM 1325 O O . LEU A 1 180 ? -7.532 -3.917 8.383 1.00 98.56 180 LEU A O 1
ATOM 1329 N N . ARG A 1 181 ? -7.306 -5.092 6.483 1.00 98.62 181 ARG A N 1
ATOM 1330 C CA . ARG A 1 181 ? -8.607 -5.772 6.606 1.00 98.62 181 ARG A CA 1
ATOM 1331 C C . ARG A 1 181 ? -8.647 -6.697 7.819 1.00 98.62 181 ARG A C 1
ATOM 1333 O O . ARG A 1 181 ? -9.675 -6.778 8.487 1.00 98.62 181 ARG A O 1
ATOM 1340 N N . GLU A 1 182 ? -7.559 -7.404 8.101 1.00 98.56 182 GLU A N 1
ATOM 1341 C CA . GLU A 1 182 ? -7.446 -8.248 9.289 1.00 98.56 182 GLU A CA 1
ATOM 1342 C C . GLU A 1 182 ? -7.468 -7.419 10.574 1.00 98.56 182 GLU A C 1
ATOM 1344 O O . GLU A 1 182 ? -8.275 -7.708 11.455 1.00 98.56 182 GLU A O 1
ATOM 1349 N N . ALA A 1 183 ? -6.700 -6.329 10.632 1.00 98.19 183 ALA A N 1
ATOM 1350 C CA . ALA A 1 183 ? -6.703 -5.402 11.759 1.00 98.19 183 ALA A CA 1
ATOM 1351 C C . ALA A 1 183 ? -8.093 -4.788 12.005 1.00 98.19 183 ALA A C 1
ATOM 1353 O O . ALA A 1 183 ? -8.540 -4.715 13.147 1.00 98.19 183 ALA A O 1
ATOM 1354 N N . HIS A 1 184 ? -8.816 -4.401 10.947 1.00 98.56 184 HIS A N 1
ATOM 1355 C CA . HIS A 1 184 ? -10.187 -3.894 11.065 1.00 98.56 184 HIS A CA 1
ATOM 1356 C C . HIS A 1 184 ? -11.154 -4.948 11.618 1.00 98.56 184 HIS A C 1
ATOM 1358 O O . HIS A 1 184 ? -11.982 -4.623 12.467 1.00 98.56 184 HIS A O 1
ATOM 1364 N N . ARG A 1 185 ? -11.054 -6.207 11.164 1.00 98.62 185 ARG A N 1
ATOM 1365 C CA . ARG A 1 185 ? -11.877 -7.305 11.698 1.00 98.62 185 ARG A CA 1
ATOM 1366 C C . ARG A 1 185 ? -11.567 -7.567 13.168 1.00 98.62 185 ARG A C 1
ATOM 1368 O O . ARG A 1 185 ? -12.491 -7.587 13.972 1.00 98.62 185 ARG A O 1
ATOM 1375 N N . ALA A 1 186 ? -10.287 -7.675 13.524 1.00 98.25 186 ALA A N 1
ATOM 1376 C CA . ALA A 1 186 ? -9.858 -7.868 14.906 1.00 98.25 186 ALA A CA 1
ATOM 1377 C C . ALA A 1 186 ? -10.328 -6.719 15.814 1.00 98.25 186 ALA A C 1
ATOM 1379 O O . ALA A 1 186 ? -10.830 -6.959 16.908 1.00 98.25 186 ALA A O 1
ATOM 1380 N N . HIS A 1 187 ? -10.239 -5.472 15.341 1.00 98.31 187 HIS A N 1
ATOM 1381 C CA . HIS A 1 187 ? -10.743 -4.317 16.078 1.00 98.31 187 HIS A CA 1
ATOM 1382 C C . HIS A 1 187 ? -12.263 -4.375 16.277 1.00 98.31 187 HIS A C 1
ATOM 1384 O O . HIS A 1 187 ? -12.731 -4.182 17.395 1.00 98.31 187 HIS A O 1
ATOM 1390 N N . ALA A 1 188 ? -13.029 -4.693 15.229 1.00 98.50 188 ALA A N 1
ATOM 1391 C CA . ALA A 1 188 ? -14.481 -4.836 15.329 1.00 98.50 188 ALA A CA 1
ATOM 1392 C C . ALA A 1 188 ? -14.890 -5.955 16.305 1.00 98.50 188 ALA A C 1
ATOM 1394 O O . ALA A 1 188 ? -15.829 -5.781 17.083 1.00 98.50 188 ALA A O 1
ATOM 1395 N N . GLU A 1 189 ? -14.169 -7.080 16.305 1.00 98.62 189 GLU A N 1
ATOM 1396 C CA . GLU A 1 189 ? -14.372 -8.171 17.262 1.00 98.62 189 GLU A CA 1
ATOM 1397 C C . GLU A 1 189 ? -14.068 -7.741 18.702 1.00 98.62 189 GLU A C 1
ATOM 1399 O O . GLU A 1 189 ? -14.866 -8.015 19.597 1.00 98.62 189 GLU A O 1
ATOM 1404 N N . GLU A 1 190 ? -12.957 -7.039 18.940 1.00 98.31 190 GLU A N 1
ATOM 1405 C CA . GLU A 1 190 ? -12.616 -6.493 20.261 1.00 98.31 190 GLU A CA 1
ATOM 1406 C C . GLU A 1 190 ? -13.660 -5.477 20.742 1.00 98.31 190 GLU A C 1
ATOM 1408 O O . GLU A 1 190 ? -14.128 -5.557 21.879 1.00 98.31 190 GLU A O 1
ATOM 1413 N N . THR A 1 191 ? -14.116 -4.568 19.875 1.00 98.38 191 THR A N 1
ATOM 1414 C CA . THR A 1 191 ? -15.206 -3.639 20.204 1.00 98.38 191 THR A CA 1
ATOM 1415 C C . THR A 1 191 ? -16.486 -4.389 20.573 1.00 98.38 191 THR A C 1
ATOM 1417 O O . THR A 1 191 ? -17.104 -4.072 21.588 1.00 98.38 191 THR A O 1
ATOM 1420 N N . ALA A 1 192 ? -16.864 -5.422 19.813 1.00 98.44 192 ALA A N 1
ATOM 1421 C CA . ALA A 1 192 ? -18.032 -6.243 20.124 1.00 98.44 192 ALA A CA 1
ATOM 1422 C C . ALA A 1 192 ? -17.876 -6.999 21.458 1.00 98.44 192 ALA A C 1
ATOM 1424 O O . ALA A 1 192 ? -18.825 -7.072 22.241 1.00 98.44 192 ALA A O 1
ATOM 1425 N N . ARG A 1 193 ? -16.677 -7.520 21.760 1.00 98.50 193 ARG A N 1
ATOM 1426 C CA . ARG A 1 193 ? -16.367 -8.167 23.049 1.00 98.50 193 ARG A CA 1
ATOM 1427 C C . ARG A 1 193 ? -16.501 -7.193 24.213 1.00 98.50 193 ARG A C 1
ATOM 1429 O O . ARG A 1 193 ? -17.117 -7.548 25.220 1.00 98.50 193 ARG A O 1
ATOM 1436 N N . HIS A 1 194 ? -15.952 -5.987 24.079 1.00 97.94 194 HIS A N 1
ATOM 1437 C CA . HIS A 1 194 ? -16.050 -4.947 25.099 1.00 97.94 194 HIS A CA 1
ATOM 1438 C C . HIS A 1 194 ? -17.491 -4.486 25.312 1.00 97.94 194 HIS A C 1
ATOM 1440 O O . HIS A 1 194 ? -17.917 -4.399 26.462 1.00 97.94 194 HIS A O 1
ATOM 1446 N N . GLN A 1 195 ? -18.257 -4.280 24.238 1.00 98.56 195 GLN A N 1
ATOM 1447 C CA . GLN A 1 195 ? -19.670 -3.921 24.339 1.00 98.56 195 GLN A CA 1
ATOM 1448 C C . GLN A 1 195 ? -20.466 -5.016 25.059 1.00 98.56 195 GLN A C 1
ATOM 1450 O O . GLN A 1 195 ? -21.121 -4.741 26.057 1.00 98.56 195 GLN A O 1
ATOM 1455 N N . ALA A 1 196 ? -20.307 -6.281 24.655 1.00 98.31 196 ALA A N 1
ATOM 1456 C CA . ALA A 1 196 ? -20.983 -7.398 25.311 1.00 98.31 196 ALA A CA 1
ATOM 1457 C C . ALA A 1 196 ? -20.571 -7.566 26.788 1.00 98.31 196 ALA A C 1
ATOM 1459 O O . ALA A 1 196 ? -21.356 -8.042 27.609 1.00 98.31 196 ALA A O 1
ATOM 1460 N N . ALA A 1 197 ? -19.331 -7.222 27.152 1.00 97.94 197 ALA A N 1
ATOM 1461 C CA . ALA A 1 197 ? -18.894 -7.215 28.546 1.00 97.94 197 ALA A CA 1
ATOM 1462 C C . ALA A 1 197 ? -19.533 -6.068 29.345 1.00 97.94 197 ALA A C 1
ATOM 1464 O O . ALA A 1 197 ? -19.958 -6.300 30.478 1.00 97.94 197 ALA A O 1
ATOM 1465 N N . ALA A 1 198 ? -19.633 -4.876 28.751 1.00 98.06 198 ALA A N 1
ATOM 1466 C CA . ALA A 1 198 ? -20.298 -3.723 29.346 1.00 98.06 198 ALA A CA 1
ATOM 1467 C C . ALA A 1 198 ? -21.794 -3.990 29.569 1.00 98.06 198 ALA A C 1
ATOM 1469 O O . ALA A 1 198 ? -22.284 -3.750 30.670 1.00 98.06 198 ALA A O 1
ATOM 1470 N N . ASP A 1 199 ? -22.484 -4.576 28.587 1.00 98.38 199 ASP A N 1
ATOM 1471 C CA . ASP A 1 199 ? -23.905 -4.930 28.685 1.00 98.38 199 ASP A CA 1
ATOM 1472 C C . ASP A 1 199 ? -24.140 -5.934 29.827 1.00 98.38 199 ASP A C 1
ATOM 1474 O O . ASP A 1 199 ? -24.946 -5.689 30.723 1.00 98.38 199 ASP A O 1
ATOM 1478 N N . ARG A 1 200 ? -23.332 -7.005 29.903 1.00 98.44 200 ARG A N 1
ATOM 1479 C CA . ARG A 1 200 ? -23.385 -7.963 31.025 1.00 98.44 200 ARG A CA 1
ATOM 1480 C C . ARG A 1 200 ? -23.118 -7.309 32.380 1.00 98.44 200 ARG A C 1
ATOM 1482 O O . ARG A 1 200 ? -23.648 -7.757 33.396 1.00 98.44 200 ARG A O 1
ATOM 1489 N N . GLN A 1 201 ? -22.241 -6.309 32.441 1.00 98.25 201 GLN A N 1
ATOM 1490 C CA . GLN A 1 201 ? -21.972 -5.586 33.682 1.00 98.25 201 GLN A CA 1
ATOM 1491 C C . GLN A 1 201 ? -23.147 -4.676 34.060 1.00 98.25 201 GLN A C 1
ATOM 1493 O O . GLN A 1 201 ? -23.489 -4.608 35.241 1.00 98.25 201 GLN A O 1
ATOM 1498 N N . ALA A 1 202 ? -23.780 -4.022 33.084 1.00 98.19 202 ALA A N 1
ATOM 1499 C CA . ALA A 1 202 ? -24.982 -3.223 33.292 1.00 98.19 202 ALA A CA 1
ATOM 1500 C C . ALA A 1 202 ? -26.132 -4.087 33.831 1.00 98.19 202 ALA A C 1
ATOM 1502 O O . ALA A 1 202 ? -26.681 -3.761 34.883 1.00 98.19 202 ALA A O 1
ATOM 1503 N N . GLU A 1 203 ? -26.394 -5.242 33.213 1.00 98.44 203 GLU A N 1
ATOM 1504 C CA . GLU A 1 203 ? -27.398 -6.213 33.674 1.00 98.44 203 GLU A CA 1
ATOM 1505 C C . GLU A 1 203 ? -27.142 -6.665 35.120 1.00 98.44 203 GLU A C 1
ATOM 1507 O O . GLU A 1 203 ? -28.054 -6.683 35.947 1.00 98.44 203 GLU A O 1
ATOM 1512 N N . ARG A 1 204 ? -25.885 -6.976 35.477 1.00 98.50 204 ARG A N 1
ATOM 1513 C CA . ARG A 1 204 ? -25.525 -7.329 36.865 1.00 98.50 204 ARG A CA 1
ATOM 1514 C C . ARG A 1 204 ? -25.784 -6.183 37.836 1.00 98.50 204 ARG A C 1
ATOM 1516 O O . ARG A 1 204 ? -26.276 -6.419 38.935 1.00 98.50 204 ARG A O 1
ATOM 1523 N N . MET A 1 205 ? -25.443 -4.952 37.458 1.00 98.38 205 MET A N 1
ATOM 1524 C CA . MET A 1 205 ? -25.673 -3.776 38.299 1.00 98.38 205 MET A CA 1
ATOM 1525 C C . MET A 1 205 ? -27.166 -3.499 38.492 1.00 98.38 205 MET A C 1
ATOM 1527 O O . MET A 1 205 ? -27.573 -3.112 39.586 1.00 98.38 205 MET A O 1
ATOM 1531 N N . GLU A 1 206 ? -27.986 -3.707 37.463 1.00 98.44 206 GLU A N 1
ATOM 1532 C CA . GLU A 1 206 ? -29.445 -3.618 37.561 1.00 98.44 206 GLU A CA 1
ATOM 1533 C C . GLU A 1 206 ? -30.022 -4.715 38.460 1.00 98.44 206 GLU A C 1
ATOM 1535 O O . GLU A 1 206 ? -30.816 -4.404 39.348 1.00 98.44 206 GLU A O 1
ATOM 1540 N N . GLY A 1 207 ? -29.553 -5.959 38.318 1.00 98.19 207 GLY A N 1
ATOM 1541 C CA . GLY A 1 207 ? -29.920 -7.068 39.201 1.00 98.19 207 GLY A CA 1
ATOM 1542 C C . GLY A 1 207 ? -29.596 -6.779 40.669 1.00 98.19 207 GLY A C 1
ATOM 1543 O O . GLY A 1 207 ? -30.476 -6.854 41.523 1.00 98.19 207 GLY A O 1
ATOM 1544 N N . LEU A 1 208 ? -28.371 -6.330 40.961 1.00 98.12 208 LEU A N 1
ATOM 1545 C CA . LEU A 1 208 ? -27.960 -5.955 42.319 1.00 98.12 208 LEU A CA 1
ATOM 1546 C C . LEU A 1 208 ? -28.772 -4.778 42.877 1.00 98.12 208 LEU A C 1
ATOM 1548 O O . LEU A 1 208 ? -29.095 -4.755 44.064 1.00 98.12 208 LEU A O 1
ATOM 1552 N N . ARG A 1 209 ? -29.132 -3.791 42.046 1.00 98.44 209 ARG A N 1
ATOM 1553 C CA . ARG A 1 209 ? -30.026 -2.697 42.465 1.00 98.44 209 ARG A CA 1
ATOM 1554 C C . ARG A 1 209 ? -31.410 -3.227 42.825 1.00 98.44 209 ARG A C 1
ATOM 1556 O O . ARG A 1 209 ? -31.936 -2.840 43.867 1.00 98.44 209 ARG A O 1
ATOM 1563 N N . ALA A 1 210 ? -31.976 -4.118 42.012 1.00 98.25 210 ALA A N 1
ATOM 1564 C CA . ALA A 1 210 ? -33.264 -4.743 42.296 1.00 98.25 210 ALA A CA 1
ATOM 1565 C C . ALA A 1 210 ? -33.213 -5.555 43.604 1.00 98.25 210 ALA A C 1
ATOM 1567 O O . ALA A 1 210 ? -34.064 -5.366 44.475 1.00 98.25 210 ALA A O 1
ATOM 1568 N N . GLU A 1 211 ? -32.173 -6.366 43.807 1.00 98.12 211 GLU A N 1
ATOM 1569 C CA . GLU A 1 211 ? -31.948 -7.108 45.054 1.00 98.12 211 GLU A CA 1
ATOM 1570 C C . GLU A 1 211 ? -31.836 -6.180 46.271 1.00 98.12 211 GLU A C 1
ATOM 1572 O O . GLU A 1 211 ? -32.502 -6.408 47.281 1.00 98.12 211 GLU A O 1
ATOM 1577 N N . LEU A 1 212 ? -31.063 -5.093 46.174 1.00 98.25 212 LEU A N 1
ATOM 1578 C CA . LEU A 1 212 ? -30.946 -4.101 47.246 1.00 98.25 212 LEU A CA 1
ATOM 1579 C C . LEU A 1 212 ? -32.291 -3.445 47.570 1.00 98.25 212 LEU A C 1
ATOM 1581 O O . LEU A 1 212 ? -32.622 -3.294 48.746 1.00 98.25 212 LEU A O 1
ATOM 1585 N N . THR A 1 213 ? -33.087 -3.080 46.558 1.00 98.19 213 THR A N 1
ATOM 1586 C CA . THR A 1 213 ? -34.430 -2.520 46.789 1.00 98.19 213 THR A CA 1
ATOM 1587 C C . THR A 1 213 ? -35.364 -3.529 47.453 1.00 98.19 213 THR A C 1
ATOM 1589 O O . THR A 1 213 ? -36.086 -3.171 48.384 1.00 98.19 213 THR A O 1
ATOM 1592 N N . HIS A 1 214 ? -35.305 -4.800 47.047 1.00 98.12 214 HIS A N 1
ATOM 1593 C CA . HIS A 1 214 ? -36.086 -5.871 47.654 1.00 98.12 214 HIS A CA 1
ATOM 1594 C C . HIS A 1 214 ? -35.681 -6.114 49.116 1.00 98.12 214 HIS A C 1
ATOM 1596 O O . HIS A 1 214 ? -36.544 -6.177 49.990 1.00 98.12 214 HIS A O 1
ATOM 1602 N N . MET A 1 215 ? -34.378 -6.170 49.408 1.00 97.69 215 MET A N 1
ATOM 1603 C CA . MET A 1 215 ? -33.858 -6.320 50.771 1.00 97.69 215 MET A CA 1
ATOM 1604 C C . MET A 1 215 ? -34.201 -5.121 51.659 1.00 97.69 215 MET A C 1
ATOM 1606 O O . MET A 1 215 ? -34.563 -5.302 52.821 1.00 97.69 215 MET A O 1
ATOM 1610 N N . ALA A 1 216 ? -34.146 -3.898 51.126 1.00 98.12 216 ALA A N 1
ATOM 1611 C CA . ALA A 1 216 ? -34.578 -2.700 51.842 1.00 98.12 216 ALA A CA 1
ATOM 1612 C C . ALA A 1 216 ? -36.078 -2.746 52.186 1.00 98.12 216 ALA A C 1
ATOM 1614 O O . ALA A 1 216 ? -36.450 -2.448 53.323 1.00 98.12 216 ALA A O 1
ATOM 1615 N N . ALA A 1 217 ? -36.929 -3.170 51.244 1.00 97.88 217 ALA A N 1
ATOM 1616 C CA . ALA A 1 217 ? -38.360 -3.352 51.486 1.00 97.88 217 ALA A CA 1
ATOM 1617 C C . ALA A 1 217 ? -38.628 -4.446 52.536 1.00 97.88 217 ALA A C 1
ATOM 1619 O O . ALA A 1 217 ? -39.389 -4.219 53.476 1.00 97.88 217 ALA A O 1
ATOM 1620 N N . ALA A 1 218 ? -37.950 -5.595 52.434 1.00 97.56 218 ALA A N 1
ATOM 1621 C CA . ALA A 1 218 ? -38.054 -6.686 53.404 1.00 97.56 218 ALA A CA 1
ATOM 1622 C C . ALA A 1 218 ? -37.609 -6.252 54.811 1.00 97.56 218 ALA A C 1
ATOM 1624 O O . ALA A 1 218 ? -38.271 -6.572 55.797 1.00 97.56 218 ALA A O 1
ATOM 1625 N N . LEU A 1 219 ? -36.528 -5.471 54.915 1.00 97.94 219 LEU A N 1
ATOM 1626 C CA . LEU A 1 219 ? -36.067 -4.910 56.183 1.00 97.94 219 LEU A CA 1
ATOM 1627 C C . LEU A 1 219 ? -37.074 -3.909 56.770 1.00 97.94 219 LEU A C 1
ATOM 1629 O O . LEU A 1 219 ? -37.287 -3.920 57.982 1.00 97.94 219 LEU A O 1
ATOM 1633 N N . SER A 1 220 ? -37.695 -3.057 55.945 1.00 97.88 220 SER A N 1
ATOM 1634 C CA . SER A 1 220 ? -38.761 -2.147 56.398 1.00 97.88 220 SER A CA 1
ATOM 1635 C C . SER A 1 220 ? -39.948 -2.929 56.955 1.00 97.88 220 SER A C 1
ATOM 1637 O O . SER A 1 220 ? -40.350 -2.696 58.092 1.00 97.88 220 SER A O 1
ATOM 1639 N N . ALA A 1 221 ? -40.427 -3.931 56.212 1.00 97.50 221 ALA A N 1
ATOM 1640 C CA . ALA A 1 221 ? -41.522 -4.795 56.642 1.00 97.50 221 ALA A CA 1
ATOM 1641 C C . ALA A 1 221 ? -41.185 -5.558 57.937 1.00 97.50 221 ALA A C 1
ATOM 1643 O O . ALA A 1 221 ? -42.011 -5.643 58.842 1.00 97.50 221 ALA A O 1
ATOM 1644 N N . ALA A 1 222 ? -39.954 -6.064 58.077 1.00 96.62 222 ALA A N 1
ATOM 1645 C CA . ALA A 1 222 ? -39.503 -6.726 59.301 1.00 96.62 222 ALA A CA 1
ATOM 1646 C C . ALA A 1 222 ? -39.456 -5.767 60.505 1.00 96.62 222 ALA A C 1
ATOM 1648 O O . ALA A 1 222 ? -39.811 -6.154 61.619 1.00 96.62 222 ALA A O 1
ATOM 1649 N N . ARG A 1 223 ? -39.048 -4.507 60.297 1.00 98.25 223 ARG A N 1
ATOM 1650 C CA . ARG A 1 223 ? -39.068 -3.466 61.340 1.00 98.25 223 ARG A CA 1
ATOM 1651 C C . ARG A 1 223 ? -40.493 -3.107 61.757 1.00 98.25 223 ARG A C 1
ATOM 1653 O O . ARG A 1 223 ? -40.745 -2.977 62.952 1.00 98.25 223 ARG A O 1
ATOM 1660 N N . GLU A 1 224 ? -41.410 -2.985 60.803 1.00 97.88 224 GLU A N 1
ATOM 1661 C CA . GLU A 1 224 ? -42.834 -2.749 61.067 1.00 97.88 224 GLU A CA 1
ATOM 1662 C C . GLU A 1 224 ? -43.463 -3.922 61.830 1.00 97.88 224 GLU A C 1
ATOM 1664 O O . GLU A 1 224 ? -44.101 -3.711 62.860 1.00 97.88 224 GLU A O 1
ATOM 1669 N N . ALA A 1 225 ? -43.208 -5.163 61.404 1.00 96.75 225 ALA A N 1
ATOM 1670 C CA . ALA A 1 225 ? -43.668 -6.363 62.100 1.00 96.75 225 ALA A CA 1
ATOM 1671 C C . ALA A 1 225 ? -43.125 -6.441 63.537 1.00 96.75 225 ALA A C 1
ATOM 1673 O O . ALA A 1 225 ? -43.872 -6.751 64.465 1.00 96.75 225 ALA A O 1
ATOM 1674 N N . LEU A 1 226 ? -41.846 -6.103 63.747 1.00 97.50 226 LEU A N 1
ATOM 1675 C CA . LEU A 1 226 ? -41.249 -6.042 65.081 1.00 97.50 226 LEU A CA 1
ATOM 1676 C C . LEU A 1 226 ? -41.910 -4.967 65.956 1.00 97.50 226 LEU A C 1
ATOM 1678 O O . LEU A 1 226 ? -42.187 -5.228 67.126 1.00 97.50 226 LEU A O 1
ATOM 1682 N N . ALA A 1 227 ? -42.173 -3.775 65.414 1.00 97.44 227 ALA A N 1
ATOM 1683 C CA . ALA A 1 227 ? -42.855 -2.706 66.142 1.00 97.44 227 ALA A CA 1
ATOM 1684 C C . ALA A 1 227 ? -44.281 -3.117 66.547 1.00 97.44 227 ALA A C 1
ATOM 1686 O O . ALA A 1 227 ? -44.675 -2.904 67.696 1.00 97.44 227 ALA A O 1
ATOM 1687 N N . THR A 1 228 ? -45.018 -3.772 65.645 1.00 96.81 228 THR A N 1
ATOM 1688 C CA . THR A 1 228 ? -46.348 -4.337 65.918 1.00 96.81 228 THR A CA 1
ATOM 1689 C C . THR A 1 228 ? -46.283 -5.394 67.017 1.00 96.81 228 THR A C 1
ATO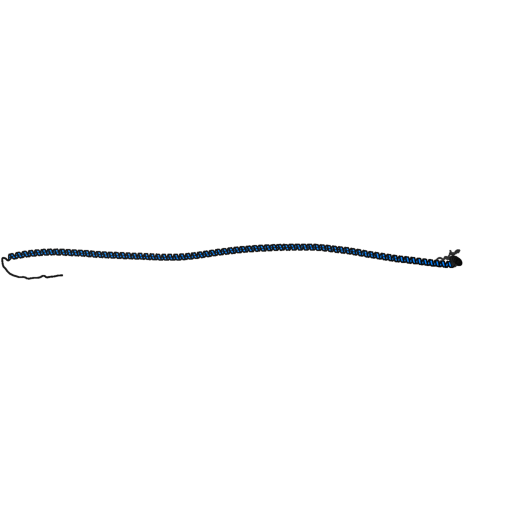M 1691 O O . THR A 1 228 ? -46.972 -5.253 68.024 1.00 96.81 228 THR A O 1
ATOM 1694 N N . ALA A 1 229 ? -45.385 -6.379 66.908 1.00 95.25 229 ALA A N 1
ATOM 1695 C CA . ALA A 1 229 ? -45.216 -7.426 67.918 1.00 95.25 229 ALA A CA 1
ATOM 1696 C C . ALA A 1 229 ? -44.823 -6.858 69.297 1.00 95.25 229 ALA A C 1
ATOM 1698 O O . ALA A 1 229 ? -45.286 -7.329 70.339 1.00 95.25 229 ALA A O 1
ATOM 1699 N N . GLN A 1 230 ? -43.992 -5.810 69.334 1.00 97.25 230 GLN A N 1
ATOM 1700 C CA . GLN A 1 230 ? -43.673 -5.092 70.571 1.00 97.25 230 GLN A CA 1
ATOM 1701 C C . GLN A 1 230 ? -44.895 -4.362 71.144 1.00 97.25 230 GLN A C 1
ATOM 1703 O O . GLN A 1 230 ? -45.082 -4.361 72.363 1.00 97.25 230 GLN A O 1
ATOM 1708 N N . GLY A 1 231 ? -45.722 -3.751 70.291 1.00 96.56 231 GLY A N 1
ATOM 1709 C CA . GLY A 1 231 ? -46.989 -3.129 70.672 1.00 96.56 231 GLY A CA 1
ATOM 1710 C C . GLY A 1 231 ? -47.976 -4.136 71.265 1.00 96.56 231 GLY A C 1
ATOM 1711 O O . GLY A 1 231 ? -48.486 -3.915 72.362 1.00 96.56 231 GLY A O 1
ATOM 1712 N N . GLU A 1 232 ? -48.166 -5.275 70.600 1.00 96.38 232 GLU A N 1
ATOM 1713 C CA . GLU A 1 232 ? -48.988 -6.393 71.077 1.00 96.38 232 GLU A CA 1
ATOM 1714 C C . GLU A 1 232 ? -48.473 -6.929 72.414 1.00 96.38 232 GLU A C 1
ATOM 1716 O O . GLU A 1 232 ? -49.236 -7.034 73.370 1.00 96.38 232 GLU A O 1
ATOM 1721 N N . THR A 1 233 ? -47.161 -7.160 72.536 1.00 96.06 233 THR A N 1
ATOM 1722 C CA . THR A 1 233 ? -46.541 -7.615 73.792 1.00 96.06 233 THR A CA 1
ATOM 1723 C C . THR A 1 233 ? -46.781 -6.625 74.935 1.00 96.06 233 THR A C 1
ATOM 1725 O O . THR A 1 233 ? -47.047 -7.033 76.066 1.00 96.06 233 THR A O 1
ATOM 1728 N N . ARG A 1 234 ? -46.692 -5.311 74.677 1.00 96.75 234 ARG A N 1
ATOM 1729 C CA . ARG A 1 234 ? -47.013 -4.281 75.681 1.00 96.75 234 ARG A CA 1
ATOM 1730 C C . ARG A 1 234 ? -48.494 -4.316 76.055 1.00 96.75 234 ARG A C 1
ATOM 1732 O O . ARG A 1 234 ? -48.797 -4.271 77.242 1.00 96.75 234 ARG A O 1
ATOM 1739 N N . ALA A 1 235 ? -49.391 -4.444 75.079 1.00 94.75 235 ALA A N 1
ATOM 1740 C CA . ALA A 1 235 ? -50.829 -4.527 75.318 1.00 94.75 235 ALA A CA 1
ATOM 1741 C C . ALA A 1 235 ? -51.210 -5.771 76.138 1.00 94.75 235 ALA A C 1
ATOM 1743 O O . ALA A 1 235 ? -51.998 -5.654 77.074 1.00 94.75 235 ALA A O 1
ATOM 1744 N N . GLU A 1 236 ? -50.628 -6.936 75.838 1.00 94.81 236 GLU A N 1
ATOM 1745 C CA . GLU A 1 236 ? -50.815 -8.160 76.628 1.00 94.81 236 GLU A CA 1
ATOM 1746 C C . GLU A 1 236 ? -50.282 -7.997 78.054 1.00 94.81 236 GLU A C 1
ATOM 1748 O O . GLU A 1 236 ? -50.964 -8.364 79.005 1.00 94.81 236 GLU A O 1
ATOM 1753 N N . ARG A 1 237 ? -49.111 -7.368 78.241 1.00 96.06 237 ARG A N 1
ATOM 1754 C CA . ARG A 1 237 ? -48.590 -7.059 79.586 1.00 96.06 237 ARG A CA 1
ATOM 1755 C C . ARG A 1 237 ? -49.524 -6.141 80.369 1.00 96.06 237 ARG A C 1
ATOM 1757 O O . ARG A 1 237 ? -49.778 -6.408 81.538 1.00 96.06 237 ARG A O 1
ATOM 1764 N N . THR A 1 238 ? -50.055 -5.090 79.746 1.00 95.56 238 THR A N 1
ATOM 1765 C CA . THR A 1 238 ? -51.032 -4.199 80.389 1.00 95.56 238 THR A CA 1
ATOM 1766 C C . THR A 1 238 ? -52.325 -4.941 80.728 1.00 95.56 238 THR A C 1
ATOM 1768 O O . THR A 1 238 ? -52.855 -4.753 81.820 1.00 95.56 238 THR A O 1
ATOM 1771 N N . ARG A 1 239 ? -52.818 -5.820 79.844 1.00 95.25 239 ARG A N 1
ATOM 1772 C CA . ARG A 1 239 ? -53.994 -6.664 80.115 1.00 95.25 239 ARG A CA 1
ATOM 1773 C C . ARG A 1 239 ? -53.747 -7.647 81.261 1.00 95.25 239 ARG A C 1
ATOM 1775 O O . ARG A 1 239 ? -54.605 -7.768 82.129 1.00 95.25 239 ARG A O 1
ATOM 1782 N N . ALA A 1 240 ? -52.579 -8.286 81.308 1.00 94.75 240 ALA A N 1
ATOM 1783 C CA . ALA A 1 240 ? -52.183 -9.169 82.403 1.00 94.75 240 ALA A CA 1
ATOM 1784 C C . ALA A 1 240 ? -52.101 -8.413 83.740 1.00 94.75 240 ALA A C 1
ATOM 1786 O O . ALA A 1 240 ? -52.704 -8.845 84.715 1.00 94.75 240 ALA A O 1
ATOM 1787 N N . GLN A 1 241 ? -51.457 -7.240 83.770 1.00 95.31 241 GLN A N 1
ATOM 1788 C CA . GLN A 1 241 ? -51.400 -6.381 84.962 1.00 95.31 241 GLN A CA 1
ATOM 1789 C C . GLN A 1 241 ? -52.794 -5.940 85.429 1.00 95.31 241 GLN A C 1
ATOM 1791 O O . GLN A 1 241 ? -53.077 -5.957 86.625 1.00 95.31 241 GLN A O 1
ATOM 1796 N N . ALA A 1 242 ? -53.682 -5.566 84.503 1.00 93.75 242 ALA A N 1
ATOM 1797 C CA . ALA A 1 242 ? -55.060 -5.208 84.832 1.00 93.75 242 ALA A CA 1
ATOM 1798 C C . ALA A 1 242 ? -55.844 -6.407 85.396 1.00 93.75 242 ALA A C 1
ATOM 1800 O O . ALA A 1 242 ? -56.590 -6.251 86.360 1.00 93.75 242 ALA A O 1
ATOM 1801 N N . ALA A 1 243 ? -55.649 -7.608 84.840 1.00 93.12 243 ALA A N 1
ATOM 1802 C CA . ALA A 1 243 ? -56.251 -8.836 85.354 1.00 93.12 243 ALA A CA 1
ATOM 1803 C C . ALA A 1 243 ? -55.725 -9.196 86.755 1.00 93.12 243 ALA A C 1
ATOM 1805 O O . ALA A 1 243 ? -56.515 -9.545 87.628 1.00 93.12 243 ALA A O 1
ATOM 1806 N N . GLU A 1 244 ? -54.420 -9.056 87.005 1.00 94.00 244 GLU A N 1
ATOM 1807 C CA . GLU A 1 244 ? -53.817 -9.241 88.332 1.00 94.00 244 GLU A CA 1
ATOM 1808 C C . GLU A 1 244 ? -54.384 -8.249 89.357 1.00 94.00 244 GLU A C 1
ATOM 1810 O O . GLU A 1 244 ? -54.759 -8.650 90.458 1.00 94.00 244 GLU A O 1
ATOM 1815 N N . GLN A 1 245 ? -54.513 -6.970 88.989 1.00 94.06 245 GLN A N 1
ATOM 1816 C CA . GLN A 1 245 ? -55.129 -5.950 89.842 1.00 94.06 245 GLN A CA 1
ATOM 1817 C C . GLN A 1 245 ? -56.605 -6.251 90.127 1.00 94.06 245 GLN A C 1
ATOM 1819 O O . GLN A 1 245 ? -57.044 -6.100 91.264 1.00 94.06 245 GLN A O 1
ATOM 1824 N N . ALA A 1 246 ? -57.364 -6.706 89.127 1.00 93.06 246 ALA A N 1
ATOM 1825 C CA . ALA A 1 246 ? -58.758 -7.104 89.302 1.00 93.06 246 ALA A CA 1
ATOM 1826 C C . ALA A 1 246 ? -58.896 -8.327 90.226 1.00 93.06 246 ALA A C 1
ATOM 1828 O O . ALA A 1 246 ? -59.778 -8.347 91.083 1.00 93.06 246 ALA A O 1
ATOM 1829 N N . LEU A 1 247 ? -58.010 -9.321 90.103 1.00 93.50 247 LEU A N 1
ATOM 1830 C CA . LEU A 1 247 ? -57.962 -10.477 91.005 1.00 93.50 247 LEU A CA 1
ATOM 1831 C C . LEU A 1 247 ? -57.620 -10.064 92.440 1.00 93.50 247 LEU A C 1
ATOM 1833 O O . LEU A 1 247 ? -58.264 -10.523 93.378 1.00 93.50 247 LEU A O 1
ATOM 1837 N N . GLU A 1 248 ? -56.633 -9.189 92.620 1.00 94.06 248 GLU A N 1
ATOM 1838 C CA . GLU A 1 248 ? -56.261 -8.653 93.931 1.00 94.06 248 GLU A CA 1
ATOM 1839 C C . GLU A 1 248 ? -57.410 -7.850 94.555 1.00 94.06 248 GLU A C 1
ATOM 1841 O O . GLU A 1 248 ? -57.707 -8.011 95.737 1.00 94.06 248 GLU A O 1
ATOM 1846 N N . GLN A 1 249 ? -58.108 -7.036 93.759 1.00 93.06 249 GLN A N 1
ATOM 1847 C CA . GLN A 1 249 ? -59.298 -6.324 94.217 1.00 93.06 249 GLN A CA 1
ATOM 1848 C C . GLN A 1 249 ? -60.411 -7.299 94.614 1.00 93.06 249 GLN A C 1
ATOM 1850 O O . GLN A 1 249 ? -60.969 -7.162 95.696 1.00 93.06 249 GLN A O 1
ATOM 1855 N N . THR A 1 250 ? -60.666 -8.329 93.802 1.00 91.62 250 THR A N 1
ATOM 1856 C CA . THR A 1 250 ? -61.665 -9.367 94.109 1.00 91.62 250 THR A CA 1
ATOM 1857 C C . THR A 1 250 ? -61.325 -10.086 95.413 1.00 91.62 250 THR A C 1
ATOM 1859 O O . THR A 1 250 ? -62.199 -10.272 96.249 1.00 91.62 250 THR A O 1
ATOM 1862 N N . ARG A 1 251 ? -60.047 -10.411 95.654 1.00 94.00 251 ARG A N 1
ATOM 1863 C CA . ARG A 1 251 ? -59.593 -10.998 96.927 1.00 94.00 251 ARG A CA 1
ATOM 1864 C C . ARG A 1 251 ? -59.828 -10.074 98.118 1.00 94.00 251 ARG A C 1
ATOM 1866 O O . ARG A 1 251 ? -60.199 -10.551 99.186 1.00 94.00 251 ARG A O 1
ATOM 1873 N N . ARG A 1 252 ? -59.608 -8.765 97.968 1.00 92.56 252 ARG A N 1
ATOM 1874 C CA . ARG A 1 252 ? -59.901 -7.783 99.029 1.00 92.56 252 ARG A CA 1
ATOM 1875 C C . ARG A 1 252 ? -61.395 -7.664 99.285 1.00 92.56 252 ARG A C 1
ATOM 1877 O O . ARG A 1 252 ? -61.803 -7.596 100.441 1.00 92.56 252 ARG A O 1
ATOM 1884 N N . ASP A 1 253 ? -62.196 -7.669 98.227 1.00 90.69 253 ASP A N 1
ATOM 1885 C CA . ASP A 1 253 ? -63.652 -7.628 98.322 1.00 90.69 253 ASP A CA 1
ATOM 1886 C C . ASP A 1 253 ? -64.186 -8.908 98.984 1.00 90.69 253 ASP A C 1
ATOM 1888 O O . ASP A 1 253 ? -65.028 -8.820 99.873 1.00 90.69 253 ASP A O 1
ATOM 1892 N N . GLU A 1 254 ? -63.638 -10.081 98.646 1.00 89.25 254 GLU A N 1
ATOM 1893 C CA . GLU A 1 254 ? -63.910 -11.359 99.317 1.00 89.25 254 GLU A CA 1
ATOM 1894 C C . GLU A 1 254 ? -63.519 -11.312 100.796 1.00 89.25 254 GLU A C 1
ATOM 1896 O O . GLU A 1 254 ? -64.338 -11.642 101.647 1.00 89.25 254 GLU A O 1
ATOM 1901 N N . GLN A 1 255 ? -62.310 -10.852 101.135 1.00 91.75 255 GLN A N 1
ATOM 1902 C CA . GLN A 1 255 ? -61.878 -10.689 102.530 1.00 91.75 255 GLN A CA 1
ATOM 1903 C C . GLN A 1 255 ? -62.791 -9.727 103.299 1.00 91.75 255 GLN A C 1
ATOM 1905 O O . GLN A 1 255 ? -63.148 -9.996 104.444 1.00 91.75 255 GLN A O 1
ATOM 1910 N N . SER A 1 256 ? -63.206 -8.622 102.673 1.00 90.62 256 SER A N 1
ATOM 1911 C CA . SER A 1 256 ? -64.153 -7.674 103.262 1.00 90.62 256 SER A CA 1
ATOM 1912 C C . SER A 1 256 ? -65.541 -8.293 103.438 1.00 90.62 256 SER A C 1
ATOM 1914 O O . SER A 1 256 ? -66.175 -8.080 104.471 1.00 90.62 256 SER A O 1
ATOM 1916 N N . ALA A 1 257 ? -66.012 -9.079 102.469 1.00 87.06 257 ALA A N 1
ATOM 1917 C CA . ALA A 1 257 ? -67.280 -9.794 102.546 1.00 87.06 257 ALA A CA 1
ATOM 1918 C C . ALA A 1 257 ? -67.259 -10.873 103.638 1.00 87.06 257 ALA A C 1
ATOM 1920 O O . ALA A 1 257 ? -68.225 -10.972 104.388 1.00 87.06 257 ALA A O 1
ATOM 1921 N N . VAL A 1 258 ? -66.158 -11.620 103.777 1.00 91.12 258 VAL A N 1
ATOM 1922 C CA . VAL A 1 258 ? -65.941 -12.580 104.870 1.00 91.12 258 VAL A CA 1
ATOM 1923 C C . VAL A 1 258 ? -65.935 -11.858 106.214 1.00 91.12 258 VAL A C 1
ATOM 1925 O O . VAL A 1 258 ? -66.702 -12.234 107.090 1.00 91.12 258 VAL A O 1
ATOM 1928 N N . ALA A 1 259 ? -65.187 -10.760 106.358 1.00 87.81 259 ALA A N 1
ATOM 1929 C CA . ALA A 1 259 ? -65.180 -9.974 107.593 1.00 87.81 259 ALA A CA 1
ATOM 1930 C C . ALA A 1 259 ? -66.578 -9.438 107.959 1.00 87.81 259 ALA A C 1
ATOM 1932 O O . ALA A 1 259 ? -66.973 -9.480 109.122 1.00 87.81 259 ALA A O 1
ATOM 1933 N N . ARG A 1 260 ? -67.362 -8.983 106.970 1.00 87.38 260 ARG A N 1
ATOM 1934 C CA . ARG A 1 260 ? -68.767 -8.584 107.170 1.00 87.38 260 ARG A CA 1
ATOM 1935 C C . ARG A 1 260 ? -69.658 -9.768 107.540 1.00 87.38 260 ARG A C 1
ATOM 1937 O O . ARG A 1 260 ? -70.553 -9.608 108.361 1.00 87.38 260 ARG A O 1
ATOM 1944 N N . ALA A 1 261 ? -69.451 -10.937 106.938 1.00 85.94 261 ALA A N 1
ATOM 1945 C CA . ALA A 1 261 ? -70.192 -12.149 107.274 1.00 85.94 261 ALA A CA 1
ATOM 1946 C C . ALA A 1 261 ? -69.876 -12.622 108.702 1.00 85.94 261 ALA A C 1
ATOM 1948 O O . ALA A 1 261 ? -70.796 -13.008 109.423 1.00 85.94 261 ALA A O 1
ATOM 1949 N N . ASP A 1 262 ? -68.617 -12.528 109.131 1.00 88.19 262 ASP A N 1
ATOM 1950 C CA . ASP A 1 262 ? -68.183 -12.805 110.502 1.00 88.19 262 ASP A CA 1
ATOM 1951 C C . ASP A 1 262 ? -68.798 -11.801 111.486 1.00 88.19 262 ASP A C 1
ATOM 1953 O O . ASP A 1 262 ? -69.337 -12.200 112.518 1.00 88.19 262 ASP A O 1
ATOM 1957 N N . GLU A 1 263 ? -68.799 -10.506 111.149 1.00 87.69 263 GLU A N 1
ATOM 1958 C CA . GLU A 1 263 ? -69.443 -9.460 111.951 1.00 87.69 263 GLU A CA 1
ATOM 1959 C C . GLU A 1 263 ? -70.954 -9.699 112.086 1.00 87.69 263 GLU A C 1
ATOM 1961 O O . GLU A 1 263 ? -71.484 -9.690 113.198 1.00 87.69 263 GLU A O 1
ATOM 1966 N N . LEU A 1 264 ? -71.652 -9.977 110.981 1.00 85.31 264 LEU A N 1
ATOM 1967 C CA . LEU A 1 264 ? -73.080 -10.308 110.988 1.00 85.31 264 LEU A CA 1
ATOM 1968 C C . LEU A 1 264 ? -73.365 -11.599 111.765 1.00 85.31 264 LEU A C 1
ATOM 1970 O O . LEU A 1 264 ? -74.359 -11.671 112.485 1.00 85.31 264 LEU A O 1
ATOM 1974 N N . SER A 1 265 ? -72.494 -12.606 111.668 1.00 87.81 265 SER A N 1
ATOM 1975 C CA . SER A 1 265 ? -72.609 -13.848 112.441 1.00 87.81 265 SER A CA 1
ATOM 1976 C C . SER A 1 265 ? -72.428 -13.593 113.938 1.00 87.81 265 SER A C 1
ATOM 1978 O O . SER A 1 265 ? -73.192 -14.121 114.745 1.00 87.81 265 SER A O 1
ATOM 1980 N N . ALA A 1 266 ? -71.479 -12.735 114.323 1.00 83.25 266 ALA A N 1
ATOM 1981 C CA . ALA A 1 266 ? -71.290 -12.308 115.706 1.00 83.25 266 ALA A CA 1
ATOM 1982 C C . ALA A 1 266 ? -72.488 -11.493 116.225 1.00 83.25 266 ALA A C 1
ATOM 1984 O O . ALA A 1 266 ? -72.939 -11.719 117.348 1.00 83.25 266 ALA A O 1
ATOM 1985 N N . GLN A 1 267 ? -73.052 -10.597 115.407 1.00 83.75 267 GLN A N 1
ATOM 1986 C CA . GLN A 1 267 ? -74.276 -9.857 115.734 1.00 83.75 267 GLN A CA 1
ATOM 1987 C C . GLN A 1 267 ? -75.479 -10.797 115.899 1.00 83.75 267 GLN A C 1
ATOM 1989 O O . GLN A 1 267 ? -76.226 -10.661 116.866 1.00 83.75 267 GLN A O 1
ATOM 1994 N N . LEU A 1 268 ? -75.649 -11.785 115.013 1.00 84.38 268 LEU A N 1
ATOM 1995 C CA . LEU A 1 268 ? -76.689 -12.812 115.133 1.00 84.38 268 LEU A CA 1
ATOM 1996 C C . LEU A 1 268 ? -76.516 -13.650 116.403 1.00 84.38 268 LEU A C 1
ATOM 1998 O O . LEU A 1 268 ? -77.493 -13.857 117.118 1.00 84.38 268 LEU A O 1
ATOM 2002 N N . ALA A 1 269 ? -75.293 -14.079 116.724 1.00 82.94 269 ALA A N 1
ATOM 2003 C CA . ALA A 1 269 ? -75.002 -14.802 117.961 1.00 82.94 269 ALA A CA 1
ATOM 2004 C C . ALA A 1 269 ? -75.286 -13.941 119.207 1.00 82.94 269 ALA A C 1
ATOM 2006 O O . ALA A 1 269 ? -75.849 -14.432 120.185 1.00 82.94 269 ALA A O 1
ATOM 2007 N N . ALA A 1 270 ? -74.959 -12.645 119.168 1.00 80.69 270 ALA A N 1
ATOM 2008 C CA . ALA A 1 270 ? -75.267 -11.706 120.243 1.00 80.69 270 ALA A CA 1
ATOM 2009 C C . ALA A 1 270 ? -76.781 -11.494 120.414 1.00 80.69 270 ALA A C 1
ATOM 2011 O O . ALA A 1 270 ? -77.269 -11.503 121.544 1.00 80.69 270 ALA A O 1
ATOM 2012 N N . LEU A 1 271 ? -77.530 -11.362 119.312 1.00 81.88 271 LEU A N 1
ATOM 2013 C CA . LEU A 1 271 ? -78.993 -11.267 119.319 1.00 81.88 271 LEU A CA 1
ATOM 2014 C C . LEU A 1 271 ? -79.646 -12.558 119.824 1.00 81.88 271 LEU A C 1
ATOM 2016 O O . LEU A 1 271 ? -80.574 -12.488 120.622 1.00 81.88 271 LEU A O 1
ATOM 2020 N N . GLN A 1 272 ? -79.146 -13.729 119.423 1.00 83.56 272 GLN A N 1
ATOM 2021 C CA . GLN A 1 272 ? -79.601 -15.021 119.947 1.00 83.56 272 GLN A CA 1
ATOM 2022 C C . GLN A 1 272 ? -79.331 -15.135 121.450 1.00 83.56 272 GLN A C 1
ATOM 2024 O O . GLN A 1 272 ? -80.239 -15.464 122.204 1.00 83.56 272 GLN A O 1
ATOM 2029 N N . ALA A 1 273 ? -78.134 -14.765 121.912 1.00 78.19 273 ALA A N 1
ATOM 2030 C CA . ALA A 1 273 ? -77.799 -14.760 123.334 1.00 78.19 273 ALA A CA 1
ATOM 2031 C C . ALA A 1 273 ? -78.602 -13.725 124.146 1.00 78.19 273 ALA A C 1
ATOM 2033 O O . ALA A 1 273 ? -78.790 -13.908 125.350 1.00 78.19 273 ALA A O 1
ATOM 2034 N N . ALA A 1 274 ? -79.040 -12.622 123.531 1.00 79.38 274 ALA A N 1
ATOM 2035 C CA . ALA A 1 274 ? -79.950 -11.657 124.146 1.00 79.38 274 ALA A CA 1
ATOM 2036 C C . ALA A 1 274 ? -81.379 -12.217 124.222 1.00 79.38 274 ALA A C 1
ATOM 2038 O O . ALA A 1 274 ? -81.992 -12.165 125.284 1.00 79.38 274 ALA A O 1
ATOM 2039 N N . ALA A 1 275 ? -81.869 -12.833 123.143 1.00 77.62 275 ALA A N 1
ATOM 2040 C CA . ALA A 1 275 ? -83.185 -13.466 123.094 1.00 77.62 275 ALA A CA 1
ATOM 2041 C C . ALA A 1 275 ? -83.290 -14.665 124.053 1.00 77.62 275 ALA A C 1
ATOM 2043 O O . ALA A 1 275 ? -84.313 -14.850 124.705 1.00 77.62 275 ALA A O 1
ATOM 2044 N N . ASP A 1 276 ? -82.239 -15.476 124.179 1.00 80.62 276 ASP A N 1
ATOM 2045 C CA . ASP A 1 276 ? -82.203 -16.596 125.123 1.00 80.62 276 ASP A CA 1
ATOM 2046 C C . ASP A 1 276 ? -82.118 -16.114 126.575 1.00 80.62 276 ASP A C 1
ATOM 2048 O O . ASP A 1 276 ? -82.765 -16.697 127.447 1.00 80.62 276 ASP A O 1
ATOM 2052 N N . ARG A 1 277 ? -81.407 -15.006 126.838 1.00 77.81 277 ARG A N 1
ATOM 2053 C CA . ARG A 1 277 ? -81.455 -14.323 128.140 1.00 77.81 277 ARG A CA 1
ATOM 2054 C C . ARG A 1 277 ? -82.861 -13.838 128.457 1.00 77.81 277 ARG A C 1
ATOM 2056 O O . ARG A 1 277 ? -83.383 -14.210 129.501 1.00 77.81 277 ARG A O 1
ATOM 2063 N N . GLU A 1 278 ? -83.505 -13.128 127.537 1.00 78.00 278 GLU A N 1
ATOM 2064 C CA . GLU A 1 278 ? -84.875 -12.642 127.708 1.00 78.00 278 GLU A CA 1
ATOM 2065 C C . GLU A 1 278 ? -85.859 -13.800 127.922 1.00 78.00 278 GLU A C 1
ATOM 2067 O O . GLU A 1 278 ? -86.691 -13.742 128.824 1.00 78.00 278 GLU A O 1
ATOM 2072 N N . ARG A 1 279 ? -85.731 -14.910 127.182 1.00 78.00 279 ARG A N 1
ATOM 2073 C CA . ARG A 1 279 ? -86.522 -16.133 127.414 1.00 78.00 279 ARG A CA 1
ATOM 2074 C C . ARG A 1 279 ? -86.273 -16.725 128.798 1.00 78.00 279 ARG A C 1
ATOM 2076 O O . ARG A 1 279 ? -87.229 -17.138 129.449 1.00 78.00 279 ARG A O 1
ATOM 2083 N N . SER A 1 280 ? -85.021 -16.780 129.253 1.00 74.94 280 SER A N 1
ATOM 2084 C CA . SER A 1 280 ? -84.675 -17.306 130.579 1.00 74.94 280 SER A CA 1
ATOM 2085 C C . SER A 1 280 ? -85.182 -16.410 131.714 1.00 74.94 280 SER A C 1
ATOM 2087 O O . SER A 1 280 ? -85.720 -16.918 132.695 1.00 74.94 280 SER A O 1
ATOM 2089 N N . GLU A 1 281 ? -85.104 -15.088 131.550 1.00 77.06 281 GLU A N 1
ATOM 2090 C CA . GLU A 1 281 ? -85.638 -14.091 132.479 1.00 77.06 281 GLU A CA 1
ATOM 2091 C C . GLU A 1 281 ? -87.167 -14.130 132.499 1.00 77.06 281 GLU A C 1
ATOM 2093 O O . GLU A 1 281 ? -87.768 -14.134 133.570 1.00 77.06 281 GLU A O 1
ATOM 2098 N N . SER A 1 282 ? -87.802 -14.267 131.333 1.00 68.69 282 SER A N 1
ATOM 2099 C CA . SER A 1 282 ? -89.250 -14.451 131.199 1.00 68.69 282 SER A CA 1
ATOM 2100 C C . SER A 1 282 ? -89.712 -15.740 131.874 1.00 68.69 282 SER A C 1
ATOM 2102 O O . SER A 1 282 ? -90.698 -15.732 132.606 1.00 68.69 282 SER A O 1
ATOM 2104 N N . ALA A 1 283 ? -88.993 -16.849 131.675 1.00 73.50 283 ALA A N 1
ATOM 2105 C CA . ALA A 1 283 ? -89.285 -18.125 132.320 1.00 73.50 283 ALA A CA 1
ATOM 2106 C C . ALA A 1 283 ? -89.093 -18.052 133.844 1.00 73.50 283 ALA A C 1
ATOM 2108 O O . ALA A 1 283 ? -89.931 -18.558 134.590 1.00 73.50 283 ALA A O 1
ATOM 2109 N N . ALA A 1 284 ? -88.041 -17.376 134.316 1.00 72.12 284 ALA A N 1
ATOM 2110 C CA . ALA A 1 284 ? -87.804 -17.135 135.737 1.00 72.12 284 ALA A CA 1
ATOM 2111 C C . ALA A 1 284 ? -88.883 -16.231 136.359 1.00 72.12 284 ALA A C 1
ATOM 2113 O O . ALA A 1 284 ? -89.365 -16.515 137.455 1.00 72.12 284 ALA A O 1
ATOM 2114 N N . ALA A 1 285 ? -89.318 -15.185 135.651 1.00 71.69 285 ALA A N 1
ATOM 2115 C CA . ALA A 1 285 ? -90.408 -14.310 136.072 1.00 71.69 285 ALA A CA 1
ATOM 2116 C C . ALA A 1 285 ? -91.749 -15.059 136.132 1.00 71.69 285 ALA A C 1
ATOM 2118 O O . ALA A 1 285 ? -92.505 -14.898 137.091 1.00 71.69 285 ALA A O 1
ATOM 2119 N N . LEU A 1 286 ? -92.023 -15.929 135.154 1.00 76.50 286 LEU A N 1
ATOM 2120 C CA . LEU A 1 286 ? -93.215 -16.777 135.146 1.00 76.50 286 LEU A CA 1
ATOM 2121 C C . LEU A 1 286 ? -93.197 -17.768 136.320 1.00 76.50 286 LEU A C 1
ATOM 2123 O O . LEU A 1 286 ? -94.203 -17.922 137.011 1.00 76.50 286 LEU A O 1
ATOM 2127 N N . ALA A 1 287 ? -92.047 -18.392 136.591 1.00 72.75 287 ALA A N 1
ATOM 2128 C CA . ALA A 1 287 ? -91.860 -19.283 137.734 1.00 72.75 287 ALA A CA 1
ATOM 2129 C C . ALA A 1 287 ? -92.028 -18.544 139.076 1.00 72.75 287 ALA A C 1
ATOM 2131 O O . ALA A 1 287 ? -92.677 -19.058 139.987 1.00 72.75 287 ALA A O 1
ATOM 2132 N N . ALA A 1 288 ? -91.519 -17.313 139.192 1.00 72.69 288 ALA A N 1
ATOM 2133 C CA . ALA A 1 288 ? -91.699 -16.471 140.374 1.00 72.69 288 ALA A CA 1
ATOM 2134 C C . ALA A 1 288 ? -93.170 -16.074 140.589 1.00 72.69 288 ALA A C 1
ATOM 2136 O O . ALA A 1 288 ? -93.661 -16.124 141.717 1.00 72.69 288 ALA A O 1
ATOM 2137 N N . GLN A 1 289 ? -93.903 -15.742 139.520 1.00 73.19 289 GLN A N 1
ATOM 2138 C CA . GLN A 1 289 ? -95.344 -15.490 139.602 1.00 73.19 289 GLN A CA 1
ATOM 2139 C C . GLN A 1 289 ? -96.132 -16.739 140.006 1.00 73.19 289 GLN A C 1
ATOM 2141 O O . GLN A 1 289 ? -97.045 -16.646 140.825 1.00 73.19 289 GLN A O 1
ATOM 2146 N N . GLN A 1 290 ? -95.783 -17.910 139.467 1.00 77.25 290 GLN A N 1
ATOM 2147 C CA . GLN A 1 290 ? -96.409 -19.177 139.851 1.00 77.25 290 GLN A CA 1
ATOM 2148 C C . GLN A 1 290 ? -96.154 -19.505 141.328 1.00 77.25 290 GLN A C 1
ATOM 2150 O O . GLN A 1 290 ? -97.086 -19.893 142.028 1.00 77.25 290 GLN A O 1
ATOM 2155 N N . ALA A 1 291 ? -94.936 -19.275 141.825 1.00 72.94 291 ALA A N 1
ATOM 2156 C CA . ALA A 1 291 ? -94.599 -19.448 143.236 1.00 72.94 291 ALA A CA 1
ATOM 2157 C C . ALA A 1 291 ? -95.363 -18.470 144.146 1.00 72.94 291 ALA A C 1
ATOM 2159 O O . ALA A 1 291 ? -95.866 -18.874 145.192 1.00 72.94 291 ALA A O 1
ATOM 2160 N N . LEU A 1 292 ? -95.503 -17.201 143.744 1.00 76.75 292 LEU A N 1
ATOM 2161 C CA . LEU A 1 292 ? -96.302 -16.213 144.477 1.00 76.75 292 LEU A CA 1
ATOM 2162 C C . LEU A 1 292 ? -97.779 -16.621 144.531 1.00 76.75 292 LEU A C 1
ATOM 2164 O O . LEU A 1 292 ? -98.414 -16.523 145.577 1.00 76.75 292 LEU A O 1
ATOM 2168 N N . ARG A 1 293 ? -98.316 -17.112 143.412 1.00 78.38 293 ARG A N 1
ATOM 2169 C CA . ARG A 1 293 ? -99.704 -17.564 143.313 1.00 78.38 293 ARG A CA 1
ATOM 2170 C C . ARG A 1 293 ? -99.971 -18.788 144.187 1.00 78.38 293 ARG A C 1
ATOM 2172 O O . ARG A 1 293 ? -100.952 -18.781 144.917 1.00 78.38 293 ARG A O 1
ATOM 2179 N N . ALA A 1 294 ? -99.075 -19.775 144.174 1.00 74.50 294 ALA A N 1
ATOM 2180 C CA . ALA A 1 294 ? -99.160 -20.936 145.060 1.00 74.50 294 ALA A CA 1
ATOM 2181 C C . ALA A 1 294 ? -99.146 -20.520 146.541 1.00 74.50 294 ALA A C 1
ATOM 2183 O O . ALA A 1 294 ? -99.947 -21.010 147.329 1.00 74.50 294 ALA A O 1
ATOM 2184 N N . ARG A 1 295 ? -98.294 -19.552 146.901 1.00 76.00 295 ARG A N 1
ATOM 2185 C CA . ARG A 1 295 ? -98.185 -19.028 148.269 1.00 76.00 295 ARG A CA 1
ATOM 2186 C C . ARG A 1 295 ? -99.448 -18.290 148.720 1.00 76.00 295 ARG A C 1
ATOM 2188 O O . ARG A 1 295 ? -99.928 -18.516 149.822 1.00 76.00 295 ARG A O 1
ATOM 2195 N N . LEU A 1 296 ? -100.033 -17.474 147.842 1.00 74.38 296 LEU A N 1
ATOM 2196 C CA . LEU A 1 296 ? -101.307 -16.794 148.101 1.00 74.38 296 LEU A CA 1
ATOM 2197 C C . LEU A 1 296 ? -102.485 -17.775 148.203 1.00 74.38 296 LEU A C 1
ATOM 2199 O O . LEU A 1 296 ? -103.407 -17.542 148.979 1.00 74.38 296 LEU A O 1
ATOM 2203 N N . GLU A 1 297 ? -102.473 -18.868 147.437 1.00 77.69 297 GLU A N 1
ATOM 2204 C CA . GLU A 1 297 ? -103.466 -19.942 147.556 1.00 77.69 297 GLU A CA 1
ATOM 2205 C C . GLU A 1 297 ? -103.338 -20.682 148.901 1.00 77.69 297 GLU A C 1
ATOM 2207 O O . GLU A 1 297 ? -104.356 -20.994 149.525 1.00 77.69 297 GLU A O 1
ATOM 2212 N N . GLU A 1 298 ? -102.110 -20.882 149.386 1.00 72.50 298 GLU A N 1
ATOM 2213 C CA . GLU A 1 298 ? -101.809 -21.423 150.718 1.00 72.50 298 GLU A CA 1
ATOM 2214 C C . GLU A 1 298 ? -102.297 -20.493 151.845 1.00 72.50 298 GLU A C 1
ATOM 2216 O O . GLU A 1 298 ? -103.028 -20.932 152.737 1.00 72.50 298 GLU A O 1
ATOM 2221 N N . ASP A 1 299 ? -101.988 -19.196 151.763 1.00 71.31 299 ASP A N 1
ATOM 2222 C CA . ASP A 1 299 ? -102.412 -18.185 152.742 1.00 71.31 299 ASP A CA 1
ATOM 2223 C C . ASP A 1 299 ? -103.946 -18.048 152.792 1.00 71.31 299 ASP A C 1
ATOM 2225 O O . ASP A 1 299 ? -104.547 -17.887 153.858 1.00 71.31 299 ASP A O 1
ATOM 2229 N N . LEU A 1 300 ? -104.617 -18.175 151.644 1.00 75.88 300 LEU A N 1
ATOM 2230 C CA . LEU A 1 300 ? -106.076 -18.104 151.550 1.00 75.88 300 LEU A CA 1
ATOM 2231 C C . LEU A 1 300 ? -106.755 -19.376 152.088 1.00 75.88 300 LEU A C 1
ATOM 2233 O O . LEU A 1 300 ? -107.861 -19.303 152.635 1.00 75.88 300 LEU A O 1
ATOM 2237 N N . ALA A 1 301 ? -106.101 -20.536 151.985 1.00 72.12 301 ALA A N 1
ATOM 2238 C CA . ALA A 1 301 ? -106.535 -21.762 152.651 1.00 72.12 301 ALA A CA 1
ATOM 2239 C C . ALA A 1 301 ? -106.370 -21.667 154.179 1.00 72.12 301 ALA A C 1
ATOM 2241 O O . ALA A 1 301 ? -107.293 -22.038 154.911 1.00 72.12 301 ALA A O 1
ATOM 2242 N N . ALA A 1 302 ? -105.260 -21.097 154.658 1.00 68.50 302 ALA A N 1
ATOM 2243 C CA . ALA A 1 302 ? -105.014 -20.854 156.081 1.00 68.50 302 ALA A CA 1
ATOM 2244 C C . ALA A 1 302 ? -106.039 -19.874 156.683 1.00 68.50 302 ALA A C 1
ATOM 2246 O O . ALA A 1 302 ? -106.684 -20.189 157.684 1.00 68.50 302 ALA A O 1
ATOM 2247 N N . ALA A 1 303 ? -106.310 -18.752 156.009 1.00 67.44 303 ALA A N 1
ATOM 2248 C CA . ALA A 1 303 ? -107.311 -17.778 156.450 1.00 67.44 303 ALA A CA 1
ATOM 2249 C C . ALA A 1 303 ? -108.734 -18.370 156.524 1.00 67.44 303 ALA A C 1
ATOM 2251 O O . ALA A 1 303 ? -109.525 -18.022 157.405 1.00 67.44 303 ALA A O 1
ATOM 2252 N N . ARG A 1 304 ? -109.077 -19.303 155.624 1.00 74.06 304 ARG A N 1
ATOM 2253 C CA . ARG A 1 304 ? -110.362 -20.024 155.667 1.00 74.06 304 ARG A CA 1
ATOM 2254 C C . ARG A 1 304 ? -110.448 -20.998 156.842 1.00 74.06 304 ARG A C 1
ATOM 2256 O O . ARG A 1 304 ? -111.523 -21.118 157.431 1.00 74.06 304 ARG A O 1
ATOM 2263 N N . ALA A 1 305 ? -109.346 -21.655 157.198 1.00 68.88 305 ALA A N 1
ATOM 2264 C CA . ALA A 1 305 ? -109.278 -22.513 158.378 1.00 68.88 305 ALA A CA 1
ATOM 2265 C C . ALA A 1 305 ? -109.416 -21.696 159.678 1.00 68.88 305 ALA A C 1
ATOM 2267 O O . ALA A 1 305 ? -110.209 -22.057 160.552 1.00 68.88 305 ALA A O 1
ATOM 2268 N N . ASP A 1 306 ? -108.752 -20.541 159.766 1.00 67.56 306 ASP A N 1
ATOM 2269 C CA . ASP A 1 306 ? -108.844 -19.643 160.924 1.00 67.56 306 ASP A CA 1
ATOM 2270 C C . ASP A 1 306 ? -110.247 -19.043 161.094 1.00 67.56 306 ASP A C 1
ATOM 2272 O O . ASP A 1 306 ? -110.786 -18.996 162.207 1.00 67.56 306 ASP A O 1
ATOM 2276 N N . ALA A 1 307 ? -110.899 -18.663 159.991 1.00 64.31 307 ALA A N 1
ATOM 2277 C CA . ALA A 1 307 ? -112.274 -18.168 160.005 1.00 64.31 307 ALA A CA 1
ATOM 2278 C C . ALA A 1 307 ? -113.306 -19.253 160.375 1.00 64.31 307 ALA A C 1
ATOM 2280 O O . ALA A 1 307 ? -114.377 -18.928 160.896 1.00 64.31 307 ALA A O 1
ATOM 2281 N N . ALA A 1 308 ? -113.019 -20.534 160.122 1.00 67.88 308 ALA A N 1
ATOM 2282 C CA . ALA A 1 308 ? -113.846 -21.646 160.593 1.00 67.88 308 ALA A CA 1
ATOM 2283 C C . ALA A 1 308 ? -113.661 -21.869 162.106 1.00 67.88 308 ALA A C 1
ATOM 2285 O O . ALA A 1 308 ? -114.645 -21.980 162.840 1.00 67.88 308 ALA A O 1
ATOM 2286 N N . ALA A 1 309 ? -112.418 -21.808 162.593 1.00 65.06 309 ALA A N 1
ATOM 2287 C CA . ALA A 1 309 ? -112.096 -21.938 164.013 1.00 65.06 309 ALA A CA 1
ATOM 2288 C C . ALA A 1 309 ? -112.644 -20.778 164.871 1.00 65.06 309 ALA A C 1
ATOM 2290 O O . ALA A 1 309 ? -112.988 -20.966 166.039 1.00 65.06 309 ALA A O 1
ATOM 2291 N N . GLN A 1 310 ? -112.735 -19.558 164.330 1.00 63.00 310 GLN A N 1
ATOM 2292 C CA . GLN A 1 310 ? -113.374 -18.433 165.027 1.00 63.00 310 GLN A CA 1
ATOM 2293 C C . GLN A 1 310 ? -114.895 -18.593 165.141 1.00 63.00 310 GLN A C 1
ATOM 2295 O O . GLN A 1 310 ? -115.448 -18.335 166.209 1.00 63.00 310 GLN A O 1
ATOM 2300 N N . ARG A 1 311 ? -115.568 -19.085 164.093 1.00 64.62 311 ARG A N 1
ATOM 2301 C CA . ARG A 1 311 ? -117.019 -19.341 164.134 1.00 64.62 311 ARG A CA 1
ATOM 2302 C C . ARG A 1 311 ? -117.383 -20.448 165.117 1.00 64.62 311 ARG A C 1
ATOM 2304 O O . ARG A 1 311 ? -118.387 -20.339 165.810 1.00 64.62 311 ARG A O 1
ATOM 2311 N N . GLU A 1 312 ? -116.545 -21.475 165.228 1.00 62.88 312 GLU A N 1
ATOM 2312 C CA . GLU A 1 312 ? -116.751 -22.550 166.201 1.00 62.88 312 GLU A CA 1
ATOM 2313 C C . GLU A 1 312 ? -116.563 -22.067 167.651 1.00 62.88 312 GLU A C 1
ATOM 2315 O O . GLU A 1 312 ? -117.302 -22.478 168.546 1.00 62.88 312 GLU A O 1
ATOM 2320 N N . ARG A 1 313 ? -115.624 -21.141 167.891 1.00 63.47 313 ARG A N 1
ATOM 2321 C CA . ARG A 1 313 ? -115.433 -20.500 169.203 1.00 63.47 313 ARG A CA 1
ATOM 2322 C C . ARG A 1 313 ? -116.589 -19.572 169.579 1.00 63.47 313 ARG A C 1
ATOM 2324 O O . ARG A 1 313 ? -117.034 -19.624 170.721 1.00 63.47 313 ARG A O 1
ATOM 2331 N N . ALA A 1 314 ? -117.104 -18.795 168.626 1.00 59.44 314 ALA A N 1
ATOM 2332 C CA . ALA A 1 314 ? -118.278 -17.947 168.834 1.00 59.44 314 ALA A CA 1
ATOM 2333 C C . ALA A 1 314 ? -119.532 -18.783 169.159 1.00 59.44 314 ALA A C 1
ATOM 2335 O O . ALA A 1 314 ? -120.202 -18.526 170.152 1.00 59.44 314 ALA A O 1
ATOM 2336 N N . ALA A 1 315 ? -119.766 -19.879 168.426 1.00 62.44 315 ALA A N 1
ATOM 2337 C CA . ALA A 1 315 ? -120.902 -20.770 168.673 1.00 62.44 315 ALA A CA 1
ATOM 2338 C C . ALA A 1 315 ? -120.869 -21.449 170.060 1.00 62.44 315 ALA A C 1
ATOM 2340 O O . ALA A 1 315 ? -121.917 -21.705 170.651 1.00 62.44 315 ALA A O 1
ATOM 2341 N N . ARG A 1 316 ? -119.677 -21.734 170.607 1.00 60.28 316 ARG A N 1
ATOM 2342 C CA . ARG A 1 316 ? -119.529 -22.286 171.967 1.00 60.28 316 ARG A CA 1
ATOM 2343 C C . ARG A 1 316 ? -119.719 -21.232 173.062 1.00 60.28 316 ARG A C 1
ATOM 2345 O O . ARG A 1 316 ? -120.213 -21.572 174.132 1.00 60.28 316 ARG A O 1
ATOM 2352 N N . ALA A 1 317 ? -119.346 -19.979 172.802 1.00 58.56 317 ALA A N 1
ATOM 2353 C CA . ALA A 1 317 ? -119.559 -18.870 173.731 1.00 58.56 317 ALA A CA 1
ATOM 2354 C C . ALA A 1 317 ? -121.050 -18.495 173.833 1.00 58.56 317 ALA A C 1
ATOM 2356 O O . ALA A 1 317 ? -121.562 -18.336 174.941 1.00 58.56 317 ALA A O 1
ATOM 2357 N N . ASP A 1 318 ? -121.765 -18.476 172.705 1.00 57.28 318 ASP A N 1
ATOM 2358 C CA . ASP A 1 318 ? -123.202 -18.171 172.666 1.00 57.28 318 ASP A CA 1
ATOM 2359 C C . ASP A 1 318 ? -124.055 -19.264 173.344 1.00 57.28 318 ASP A C 1
ATOM 2361 O O . ASP A 1 318 ? -125.062 -18.968 173.990 1.00 57.28 318 ASP A O 1
ATOM 2365 N N . ALA A 1 319 ? -123.625 -20.531 173.281 1.00 57.16 319 ALA A N 1
ATOM 2366 C CA . ALA A 1 319 ? -124.286 -21.636 173.981 1.00 57.16 319 ALA A CA 1
ATOM 2367 C C . ALA A 1 319 ? -124.111 -21.574 175.513 1.00 57.16 319 ALA A C 1
ATOM 2369 O O . ALA A 1 319 ? -125.028 -21.938 176.245 1.00 57.16 319 ALA A O 1
ATOM 2370 N N . ALA A 1 320 ? -122.969 -21.078 176.004 1.00 57.16 320 ALA A N 1
ATOM 2371 C CA . ALA A 1 320 ? -122.697 -20.944 177.438 1.00 57.16 320 ALA A CA 1
ATOM 2372 C C . ALA A 1 320 ? -123.429 -19.747 178.082 1.00 57.16 320 ALA A C 1
ATOM 2374 O O . ALA A 1 320 ? -123.816 -19.813 179.248 1.00 57.16 320 ALA A O 1
ATOM 2375 N N . LEU A 1 321 ? -123.666 -18.673 177.319 1.00 56.28 321 LEU A N 1
ATOM 2376 C CA . LEU A 1 321 ? -124.421 -17.492 177.764 1.00 56.28 321 LEU A CA 1
ATOM 2377 C C . LEU A 1 321 ? -125.930 -17.776 177.911 1.00 56.28 321 LEU A C 1
ATOM 2379 O O . LEU A 1 321 ? -126.548 -17.339 178.880 1.00 56.28 321 LEU A O 1
ATOM 2383 N N . ALA A 1 322 ? -126.514 -18.601 177.036 1.00 54.28 322 ALA A N 1
ATOM 2384 C CA . ALA A 1 322 ? -127.947 -18.926 177.055 1.00 54.28 322 ALA A CA 1
ATOM 2385 C C . ALA A 1 322 ? -128.398 -19.864 178.203 1.00 54.28 322 ALA A C 1
ATOM 2387 O O . ALA A 1 322 ? -129.606 -20.033 178.431 1.00 54.28 322 ALA A O 1
ATOM 2388 N N . GLU A 1 323 ? -127.453 -20.493 178.909 1.00 48.81 323 GLU A N 1
ATOM 2389 C CA . GLU A 1 323 ? -127.712 -21.445 180.000 1.00 48.81 323 GLU A CA 1
ATOM 2390 C C . GLU A 1 323 ? -127.525 -20.813 181.395 1.00 48.81 323 GLU A C 1
ATOM 2392 O O . GLU A 1 323 ? -128.156 -21.246 182.358 1.00 48.81 323 GLU A O 1
ATOM 2397 N N . ALA A 1 324 ? -126.763 -19.715 181.495 1.00 47.81 324 ALA A N 1
ATOM 2398 C CA . ALA A 1 324 ? -126.551 -18.970 182.739 1.00 47.81 324 ALA A CA 1
ATOM 2399 C C . ALA A 1 324 ? -127.645 -17.913 183.026 1.00 47.81 324 ALA A C 1
ATOM 2401 O O . ALA A 1 324 ? -127.938 -17.625 184.185 1.00 47.81 324 ALA A O 1
ATOM 2402 N N . GLU A 1 325 ? -128.329 -17.385 182.003 1.00 46.09 325 GLU A N 1
ATOM 2403 C CA . GLU A 1 325 ? -129.330 -16.308 182.151 1.00 46.09 325 GLU A CA 1
ATOM 2404 C C . GLU A 1 325 ? -130.722 -16.758 182.662 1.00 46.09 325 GLU A C 1
ATOM 2406 O O . GLU A 1 325 ? -131.612 -15.928 182.852 1.00 46.09 325 GLU A O 1
ATOM 2411 N N . ARG A 1 326 ? -130.945 -18.050 182.958 1.00 48.12 326 ARG A N 1
ATOM 2412 C CA . ARG A 1 326 ? -132.242 -18.555 183.476 1.00 48.12 326 ARG A CA 1
ATOM 2413 C C . ARG A 1 326 ? -132.349 -18.696 185.003 1.00 48.12 326 ARG A C 1
ATOM 2415 O O . ARG A 1 326 ? -133.418 -19.080 185.475 1.00 48.12 326 ARG A O 1
ATOM 2422 N N . ALA A 1 327 ? -131.332 -18.333 185.794 1.00 38.34 327 ALA A N 1
ATOM 2423 C CA . ALA A 1 327 ? -131.439 -18.323 187.262 1.00 38.34 327 ALA A CA 1
ATOM 2424 C C . ALA A 1 327 ? -130.508 -17.301 187.961 1.00 38.34 327 ALA A C 1
ATOM 2426 O O . ALA A 1 327 ? -129.526 -17.687 188.586 1.00 38.34 327 ALA A O 1
ATOM 2427 N N . GLY A 1 328 ? -130.865 -16.007 187.929 1.00 29.16 328 GLY A N 1
ATOM 2428 C CA . GLY A 1 328 ? -130.383 -14.994 188.892 1.00 29.16 328 GLY A CA 1
ATOM 2429 C C . GLY A 1 328 ? -129.685 -13.747 188.313 1.00 29.16 328 GLY A C 1
ATOM 2430 O O . GLY A 1 328 ? -128.576 -13.845 187.816 1.00 29.16 328 GLY A O 1
ATOM 2431 N N . THR A 1 329 ? -130.363 -12.591 188.450 1.00 28.94 329 THR A N 1
ATOM 2432 C CA . THR A 1 329 ? -129.919 -11.192 188.766 1.00 28.94 329 THR A CA 1
ATOM 2433 C C . THR A 1 329 ? -128.415 -10.808 188.777 1.00 28.94 329 THR A C 1
ATOM 2435 O O . THR A 1 329 ? -127.626 -11.598 189.280 1.00 28.94 329 THR A O 1
ATOM 2438 N N . PRO A 1 330 ? -128.049 -9.499 188.670 1.00 48.16 330 PRO A N 1
ATOM 2439 C CA . PRO A 1 330 ? -128.449 -8.418 187.741 1.00 48.16 330 PRO A CA 1
ATOM 2440 C C . PRO A 1 330 ? -127.252 -7.521 187.260 1.00 48.16 330 PRO A C 1
ATOM 2442 O O . PRO A 1 330 ? -126.137 -7.648 187.746 1.00 48.16 330 PRO A O 1
ATOM 2445 N N . ALA A 1 331 ? -127.567 -6.512 186.427 1.00 29.12 331 ALA A N 1
ATOM 2446 C CA . ALA A 1 331 ? -126.957 -5.162 186.342 1.00 29.12 331 ALA A CA 1
ATOM 2447 C C . ALA A 1 331 ? -125.637 -4.878 185.566 1.00 29.12 331 ALA A C 1
ATOM 2449 O O . ALA A 1 331 ? -124.654 -5.594 185.692 1.00 29.12 331 ALA A O 1
ATOM 2450 N N . ALA A 1 332 ? -125.667 -3.693 184.916 1.00 30.00 332 ALA A N 1
ATOM 2451 C CA . ALA A 1 332 ? -124.586 -2.714 184.656 1.00 30.00 332 ALA A CA 1
ATOM 2452 C C . ALA A 1 332 ? -123.490 -3.078 183.623 1.00 30.00 332 ALA A C 1
ATOM 2454 O O . ALA A 1 332 ? -122.854 -4.115 183.718 1.00 30.00 332 ALA A O 1
ATOM 2455 N N . GLU A 1 333 ? -123.364 -2.321 182.521 1.00 34.78 333 GLU A N 1
ATOM 2456 C CA . GLU A 1 333 ? -122.430 -1.177 182.279 1.00 34.78 333 GLU A CA 1
ATOM 2457 C C . GLU A 1 333 ? -121.330 -1.637 181.292 1.00 34.78 333 GLU A C 1
ATOM 2459 O O . GLU A 1 333 ? -120.772 -2.712 181.449 1.00 34.78 333 GLU A O 1
ATOM 2464 N N . GLU A 1 334 ? -121.187 -1.050 180.099 1.00 35.38 334 GLU A N 1
ATOM 2465 C CA . GLU A 1 334 ? -120.316 0.083 179.705 1.00 35.38 334 GLU A CA 1
ATOM 2466 C C . GLU A 1 334 ? -119.239 -0.400 178.705 1.00 35.38 334 GLU A C 1
ATOM 2468 O O . GLU A 1 334 ? -118.778 -1.534 178.785 1.00 35.38 334 GLU A O 1
ATOM 2473 N N . GLY A 1 335 ? -118.797 0.482 177.793 1.00 35.53 335 GLY A N 1
ATOM 2474 C CA . GLY A 1 335 ? -117.419 0.421 177.269 1.00 35.53 335 GLY A CA 1
ATOM 2475 C C . GLY A 1 335 ? -117.189 0.229 175.760 1.00 35.53 335 GLY A C 1
ATOM 2476 O O . GLY A 1 335 ? -116.784 -0.837 175.327 1.00 35.53 335 GLY A O 1
ATOM 2477 N N . GLY A 1 336 ? -117.391 1.303 174.987 1.00 39.53 336 GLY A N 1
ATOM 2478 C CA . GLY A 1 336 ? -116.448 1.947 174.043 1.00 39.53 336 GLY A CA 1
ATOM 2479 C C . GLY A 1 336 ? -115.475 1.199 173.095 1.00 39.53 336 GLY A C 1
ATOM 2480 O O . GLY A 1 336 ? -114.784 0.265 173.474 1.00 39.53 336 GLY A O 1
ATOM 2481 N N . SER A 1 337 ? -115.251 1.873 171.944 1.00 40.44 337 SER A N 1
ATOM 2482 C CA . SER A 1 337 ? -114.024 1.906 171.099 1.00 40.44 337 SER A CA 1
ATOM 2483 C C . SER A 1 337 ? -113.763 0.693 170.181 1.00 40.44 337 SER A C 1
ATOM 2485 O O . SER A 1 337 ? -113.901 -0.434 170.612 1.00 40.44 337 SER A O 1
ATOM 2487 N N . ALA A 1 338 ? -113.278 0.773 168.936 1.00 44.97 338 ALA A N 1
ATOM 2488 C CA . ALA A 1 338 ? -113.087 1.807 167.916 1.00 44.97 338 ALA A CA 1
ATOM 2489 C C . ALA A 1 338 ? -112.613 1.106 166.612 1.00 44.97 338 ALA A C 1
ATOM 2491 O O . ALA A 1 338 ? -111.977 0.060 166.689 1.00 44.97 338 ALA A O 1
ATOM 2492 N N . ARG A 1 339 ? -112.774 1.814 165.479 1.00 45.69 339 ARG A N 1
ATOM 2493 C CA . ARG A 1 339 ? -111.926 1.829 164.257 1.00 45.69 339 ARG A CA 1
ATOM 2494 C C . ARG A 1 339 ? -112.104 0.772 163.139 1.00 45.69 339 ARG A C 1
ATOM 2496 O O . ARG A 1 339 ? -112.258 -0.407 163.406 1.00 45.69 339 ARG A O 1
ATOM 2503 N N . GLU A 1 340 ? -111.919 1.296 161.911 1.00 45.09 340 GLU A N 1
ATOM 2504 C CA . GLU A 1 340 ? -111.763 0.657 160.575 1.00 45.09 340 GLU A CA 1
ATOM 2505 C C . GLU A 1 340 ? -113.065 0.098 159.955 1.00 45.09 340 GLU A C 1
ATOM 2507 O O . GLU A 1 340 ? -113.931 -0.368 160.676 1.00 45.09 340 GLU A O 1
ATOM 2512 N N . GLU A 1 341 ? -113.385 0.208 158.659 1.00 46.44 341 GLU A N 1
ATOM 2513 C CA . GLU A 1 341 ? -112.638 0.349 157.395 1.00 46.44 341 GLU A CA 1
ATOM 2514 C C . GLU A 1 341 ? -113.462 1.133 156.339 1.00 46.44 341 GLU A C 1
ATOM 2516 O O . GLU A 1 341 ? -114.680 1.240 156.473 1.00 46.44 341 GLU A O 1
ATOM 2521 N N . ASP A 1 342 ? -112.801 1.617 155.276 1.00 42.81 342 ASP A N 1
ATOM 2522 C CA . ASP A 1 342 ? -113.214 1.615 153.842 1.00 42.81 342 ASP A CA 1
ATOM 2523 C C . ASP A 1 342 ? -112.239 2.558 153.078 1.00 42.81 342 ASP A C 1
ATOM 2525 O O . ASP A 1 342 ? -111.829 3.572 153.634 1.00 42.81 342 ASP A O 1
ATOM 2529 N N . ARG A 1 343 ? -111.824 2.418 151.808 1.00 45.31 343 ARG A N 1
ATOM 2530 C CA . ARG A 1 343 ? -111.921 1.417 150.727 1.00 45.31 343 ARG A CA 1
ATOM 2531 C C . ARG A 1 343 ? -111.159 1.990 149.500 1.00 45.31 343 ARG A C 1
ATOM 2533 O O . ARG A 1 343 ? -111.1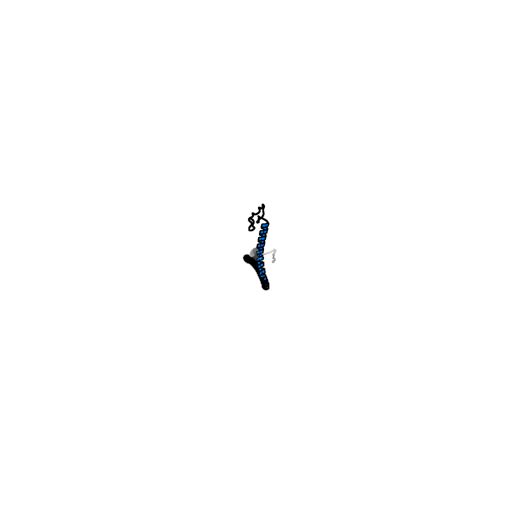07 3.208 149.361 1.00 45.31 343 ARG A O 1
ATOM 2540 N N . ASN A 1 344 ? -110.763 1.113 148.561 1.00 41.97 344 ASN A N 1
ATOM 2541 C CA . ASN A 1 344 ? -110.443 1.343 147.122 1.00 41.97 344 ASN A CA 1
ATOM 2542 C C . ASN A 1 344 ? -109.157 2.131 146.755 1.00 41.97 344 ASN A C 1
ATOM 2544 O O . ASN A 1 344 ? -108.799 3.082 147.428 1.00 41.97 344 ASN A O 1
ATOM 2548 N N . GLY A 1 345 ? -108.414 1.864 145.668 1.00 41.06 345 GLY A N 1
ATOM 2549 C CA . GLY A 1 345 ? -108.566 0.949 144.527 1.00 41.06 345 GLY A CA 1
ATOM 2550 C C . GLY A 1 345 ? -108.195 1.646 143.197 1.00 41.06 345 GLY A C 1
ATOM 2551 O O . GLY A 1 345 ? -108.914 2.566 142.822 1.00 41.06 345 GLY A O 1
ATOM 2552 N N . GLN A 1 346 ? -107.109 1.216 142.525 1.00 41.41 346 GLN A N 1
ATOM 2553 C CA . GLN A 1 346 ? -106.897 1.002 141.066 1.00 41.41 346 GLN A CA 1
ATOM 2554 C C . GLN A 1 346 ? -105.408 0.863 140.725 1.00 41.41 346 GLN A C 1
ATOM 2556 O O . GLN A 1 346 ? -104.616 1.723 141.165 1.00 41.41 346 GLN A O 1
#